Protein AF-A0A4Q5QJ41-F1 (afdb_monomer_lite)

pLDDT: mean 86.62, std 13.34, range [25.47, 97.69]

Sequence (327 aa):
MMTGESIVAPYPAQLLNWAGNRAGGVRRLFDDTSGRPGKAVFETNLLHRLEAWAGSIASGPGGVPRILLLVGGPGNGKTEAIESTVAWLDVSLGAGGKLASELKKSFFPPEGTAVPRLVRVDTSGLGPDARALGLSIVQDASAVVGAAGKQAAQLLLDELDAVQGAGPGEAYLCCVNRGVLDDALIEAIDTEREGARRLLEAVTRSVSLAPDAPSCWPLAGFADVAVWPMDAESLLLTPAAGGDEPARSLLRTALDDQLWPVPGSCLGGPSCPFCGSRERLAREREETSLLQILRWFEVASGKRWSFRDLFSLVSYLLAGHRVSPRA

Radius of gyration: 21.8 Å; chains: 1; bounding box: 59×55×66 Å

Secondary structure (DSSP, 8-state):
-------PPPTTGGGGGGSTTSGGGSPPTT-TTSS-TTSPPPP-HHHHHHHHHHHHHHH-SSS--SEEEEE--TTSSHHHHHHHHHHHHHHHTT-TTHHHHHHHHHHSPPTTPPPPSEEEEE-TTSSTT----EEEEES-TT--TT-TT--HHHHHHHHHHHHHHS-TTEEEEEEE-HHHHHHHHHHHHHTT-HHHHHHHHHHHHHTS--TTPPPBTTBTTBTTEEEEETTSS-TTS--TT-S--HHHHHHHHHH-GGGSPPTT-STTGGG-HHHHHHHHHTSHHHHHHHHHHHHHHHHHH-PPPPHHHHHHHHHHHHH----PPP-

Structure (mmCIF, N/CA/C/O backbone):
data_AF-A0A4Q5QJ41-F1
#
_entry.id   AF-A0A4Q5QJ41-F1
#
loop_
_atom_site.group_PDB
_atom_site.id
_atom_site.type_symbol
_atom_site.label_atom_id
_atom_site.label_alt_id
_atom_site.label_comp_id
_atom_site.label_asym_id
_atom_site.label_entity_id
_atom_site.label_seq_id
_atom_site.pdbx_PDB_ins_code
_atom_site.Cartn_x
_atom_site.Cartn_y
_atom_site.Cartn_z
_atom_site.occupancy
_atom_site.B_iso_or_equiv
_atom_site.auth_seq_id
_atom_site.auth_comp_id
_atom_site.auth_asym_id
_atom_site.auth_atom_id
_atom_site.pdbx_PDB_model_num
ATOM 1 N N . MET A 1 1 ? -3.177 36.716 -19.438 1.00 31.44 1 MET A N 1
ATOM 2 C CA . MET A 1 1 ? -3.647 35.356 -19.109 1.00 31.44 1 MET A CA 1
ATOM 3 C C . MET A 1 1 ? -3.171 34.424 -20.207 1.00 31.44 1 MET A C 1
ATOM 5 O O . MET A 1 1 ? -3.767 34.414 -21.272 1.00 31.44 1 MET A O 1
ATOM 9 N N . MET A 1 2 ? -2.057 33.726 -19.986 1.00 25.47 2 MET A N 1
ATOM 10 C CA . MET A 1 2 ? -1.707 32.547 -20.775 1.00 25.47 2 MET A CA 1
ATOM 11 C C . MET A 1 2 ? -1.972 31.348 -19.874 1.00 25.47 2 MET A C 1
ATOM 13 O O . MET A 1 2 ? -1.386 31.239 -18.799 1.00 25.47 2 MET A O 1
ATOM 17 N N . THR A 1 3 ? -2.913 30.508 -20.279 1.00 33.25 3 THR A N 1
ATOM 18 C CA . THR A 1 3 ? -3.112 29.169 -19.735 1.00 33.25 3 THR A CA 1
ATOM 19 C C . THR A 1 3 ? -1.850 28.370 -20.040 1.00 33.25 3 THR A C 1
ATOM 21 O O . THR A 1 3 ? -1.601 28.020 -21.190 1.00 33.25 3 THR A O 1
ATOM 24 N N . GLY A 1 4 ? -1.004 28.166 -19.031 1.00 30.81 4 GLY A N 1
ATOM 25 C CA . GLY A 1 4 ? 0.174 27.318 -19.154 1.00 30.81 4 GLY A CA 1
ATOM 26 C C . GLY A 1 4 ? -0.267 25.869 -19.296 1.00 30.81 4 GLY A C 1
ATOM 27 O O . GLY A 1 4 ? -0.513 25.202 -18.294 1.00 30.81 4 GLY A O 1
ATOM 28 N N . GLU A 1 5 ? -0.387 25.386 -20.530 1.00 32.56 5 GLU A N 1
ATOM 29 C CA . GLU A 1 5 ? -0.374 23.952 -20.794 1.00 32.56 5 GLU A CA 1
ATOM 30 C C . GLU A 1 5 ? 0.948 23.401 -20.252 1.00 32.56 5 GLU A C 1
ATOM 32 O O . GLU A 1 5 ? 2.035 23.756 -20.712 1.00 32.56 5 GLU A O 1
ATOM 37 N N . SER A 1 6 ? 0.861 22.567 -19.217 1.00 38.84 6 SER A N 1
ATOM 38 C CA . SER A 1 6 ? 1.990 21.771 -18.752 1.00 38.84 6 SER A CA 1
ATOM 39 C C . SER A 1 6 ? 2.415 20.860 -19.903 1.00 38.84 6 SER A C 1
ATOM 41 O O . SER A 1 6 ? 1.743 19.872 -20.198 1.00 38.84 6 SER A O 1
ATOM 43 N N . ILE A 1 7 ? 3.498 21.219 -20.597 1.00 46.66 7 ILE A N 1
ATOM 44 C CA . ILE A 1 7 ? 4.086 20.380 -21.642 1.00 46.66 7 ILE A CA 1
ATOM 45 C C . ILE A 1 7 ? 4.585 19.110 -20.954 1.00 46.66 7 ILE A C 1
ATOM 47 O O . ILE A 1 7 ? 5.623 19.106 -20.288 1.00 46.66 7 ILE A O 1
ATOM 51 N N . VAL A 1 8 ? 3.825 18.027 -21.094 1.00 64.44 8 VAL A N 1
ATOM 52 C CA . VAL A 1 8 ? 4.233 16.710 -20.614 1.00 64.44 8 VAL A CA 1
ATOM 53 C C . VAL A 1 8 ? 5.506 16.333 -21.369 1.00 64.44 8 VAL A C 1
ATOM 55 O O . VAL A 1 8 ? 5.519 16.296 -22.598 1.00 64.44 8 VAL A O 1
ATOM 58 N N . ALA A 1 9 ? 6.601 16.092 -20.643 1.00 73.38 9 ALA A N 1
ATOM 59 C CA . ALA A 1 9 ? 7.864 15.691 -21.259 1.00 73.38 9 ALA A CA 1
ATOM 60 C C . ALA A 1 9 ? 7.643 14.452 -22.152 1.00 73.38 9 ALA A C 1
ATOM 62 O O . ALA A 1 9 ? 6.835 13.607 -21.792 1.00 73.38 9 ALA A O 1
ATOM 63 N N . PRO A 1 10 ? 8.311 14.284 -23.300 1.00 82.69 10 PRO A N 1
ATOM 64 C CA . PRO A 1 10 ? 8.164 13.068 -24.105 1.00 82.69 10 PRO A CA 1
ATOM 65 C C . PRO A 1 10 ? 8.837 11.864 -23.425 1.00 82.69 10 PRO A C 1
ATOM 67 O O . PRO A 1 10 ? 9.733 12.030 -22.592 1.00 82.69 10 PRO A O 1
ATOM 70 N N . TYR A 1 11 ? 8.460 10.636 -23.784 1.00 83.75 11 TYR A N 1
ATOM 71 C CA . TYR A 1 11 ? 9.246 9.459 -23.399 1.00 83.75 11 TYR A CA 1
ATOM 72 C C . TYR A 1 11 ? 10.643 9.502 -24.042 1.00 83.75 11 TYR A C 1
ATOM 74 O O . TYR A 1 11 ? 10.795 9.997 -25.162 1.00 83.75 11 TYR A O 1
ATOM 82 N N . PRO A 1 12 ? 11.683 8.999 -23.352 1.00 86.81 12 PRO A N 1
ATOM 83 C CA . PRO A 1 12 ? 11.661 8.372 -22.024 1.00 86.81 12 PRO A CA 1
ATOM 84 C C . PRO A 1 12 ? 11.708 9.349 -20.841 1.00 86.81 12 PRO A C 1
ATOM 86 O O . PRO A 1 12 ? 11.730 8.911 -19.696 1.00 86.81 12 PRO A O 1
ATOM 89 N N . ALA A 1 13 ? 11.738 10.668 -21.057 1.00 86.12 13 ALA A N 1
ATOM 90 C CA . ALA A 1 13 ? 11.923 11.631 -19.968 1.00 86.12 13 ALA A CA 1
ATOM 91 C C . ALA A 1 13 ? 10.805 11.575 -18.909 1.00 86.12 13 ALA A C 1
ATOM 93 O O . ALA A 1 13 ? 11.074 11.859 -17.742 1.00 86.12 13 ALA A O 1
ATOM 94 N N . GLN A 1 14 ? 9.589 11.146 -19.275 1.00 84.12 14 GLN A N 1
ATOM 95 C CA . GLN A 1 14 ? 8.510 10.880 -18.310 1.00 84.12 14 GLN A CA 1
ATOM 96 C C . GLN A 1 14 ? 8.872 9.804 -17.283 1.00 84.12 14 GLN A C 1
ATOM 98 O O . GLN A 1 14 ? 8.489 9.929 -16.120 1.00 84.12 14 GLN A O 1
ATOM 103 N N . LEU A 1 15 ? 9.637 8.780 -17.678 1.00 85.50 15 LEU A N 1
ATOM 104 C CA . LEU A 1 15 ? 10.026 7.678 -16.794 1.00 85.50 15 LEU A CA 1
ATOM 105 C C . LEU A 1 15 ? 10.908 8.156 -15.640 1.00 85.50 15 LEU A C 1
ATOM 107 O O . LEU A 1 15 ? 10.883 7.549 -14.579 1.00 85.50 15 LEU A O 1
ATOM 111 N N . LEU A 1 16 ? 11.607 9.292 -15.777 1.00 84.88 16 LEU A N 1
ATOM 112 C CA . LEU A 1 16 ? 12.352 9.887 -14.662 1.00 84.88 16 LEU A CA 1
ATOM 113 C C . LEU A 1 16 ? 11.455 10.213 -13.466 1.00 84.88 16 LEU A C 1
ATOM 115 O O . LEU A 1 16 ? 11.935 10.230 -12.335 1.00 84.88 16 LEU A O 1
ATOM 119 N N . ASN A 1 17 ? 10.168 10.485 -13.696 1.00 79.06 17 ASN A N 1
ATOM 120 C CA . ASN A 1 17 ? 9.226 10.747 -12.613 1.00 79.06 17 ASN A CA 1
ATOM 121 C C . ASN A 1 17 ? 8.909 9.486 -11.804 1.00 79.06 17 ASN A C 1
ATOM 123 O O . ASN A 1 17 ? 8.453 9.623 -10.677 1.00 79.06 17 ASN A O 1
ATOM 127 N N . TRP A 1 18 ? 9.181 8.289 -12.330 1.00 82.38 18 TRP A N 1
ATOM 128 C CA . TRP A 1 18 ? 8.959 7.022 -11.631 1.00 82.38 18 TRP A CA 1
ATOM 129 C C . TRP A 1 18 ? 10.033 6.752 -10.570 1.00 82.38 18 TRP A C 1
ATOM 131 O O . TRP A 1 18 ? 9.826 5.937 -9.675 1.00 82.38 18 TRP A O 1
ATOM 141 N N . ALA A 1 19 ? 11.176 7.443 -10.639 1.00 81.31 19 ALA A N 1
ATOM 142 C CA . ALA A 1 19 ? 12.218 7.326 -9.631 1.00 81.31 19 ALA A CA 1
ATOM 143 C C . ALA A 1 19 ? 11.673 7.663 -8.233 1.00 81.31 19 ALA A C 1
ATOM 145 O O . ALA A 1 19 ? 10.983 8.663 -8.044 1.00 81.31 19 ALA A O 1
ATOM 146 N N . GLY A 1 20 ? 12.014 6.850 -7.231 1.00 69.31 20 GLY A N 1
ATOM 147 C CA . GLY A 1 20 ? 11.474 6.958 -5.872 1.00 69.31 20 GLY A CA 1
ATOM 148 C C . GLY A 1 20 ? 11.839 8.245 -5.124 1.00 69.31 20 GLY A C 1
ATOM 149 O O . GLY A 1 20 ? 11.254 8.525 -4.081 1.00 69.31 20 GLY A O 1
ATOM 150 N N . ASN A 1 21 ? 12.784 9.033 -5.646 1.00 67.50 21 ASN A N 1
ATOM 151 C CA . ASN A 1 21 ? 13.115 10.377 -5.167 1.00 67.50 21 ASN A CA 1
ATOM 152 C C . ASN A 1 21 ? 12.309 11.492 -5.864 1.00 67.50 21 ASN A C 1
ATOM 154 O O . ASN A 1 21 ? 12.548 12.669 -5.599 1.00 67.50 21 ASN A O 1
ATOM 158 N N . ARG A 1 22 ? 11.386 11.146 -6.769 1.00 62.97 22 ARG A N 1
ATOM 159 C CA . ARG A 1 22 ? 10.507 12.072 -7.490 1.00 62.97 22 ARG A CA 1
ATOM 160 C C . ARG A 1 22 ? 9.035 11.745 -7.248 1.00 62.97 22 ARG A C 1
ATOM 162 O O . ARG A 1 22 ? 8.673 10.653 -6.821 1.00 62.97 22 ARG A O 1
ATOM 169 N N . ALA A 1 23 ? 8.179 12.721 -7.548 1.00 56.66 23 ALA A N 1
ATOM 170 C CA . ALA A 1 23 ? 6.750 12.678 -7.243 1.00 56.66 23 ALA A CA 1
ATOM 171 C C . ALA A 1 23 ? 5.995 11.499 -7.889 1.00 56.66 23 ALA A C 1
ATOM 173 O O . ALA A 1 23 ? 5.035 11.012 -7.306 1.00 56.66 23 ALA A O 1
ATOM 174 N N . GLY A 1 24 ? 6.417 10.997 -9.054 1.00 54.41 24 GLY A N 1
ATOM 175 C CA . GLY A 1 24 ? 5.722 9.894 -9.732 1.00 54.41 24 GLY A CA 1
ATOM 176 C C . GLY A 1 24 ? 5.955 8.510 -9.108 1.00 54.41 24 GLY A C 1
ATOM 177 O O . GLY A 1 24 ? 5.185 7.601 -9.391 1.00 54.41 24 GLY A O 1
ATOM 178 N N . GLY A 1 25 ? 6.948 8.347 -8.224 1.00 52.72 25 GLY A N 1
ATOM 179 C CA . GLY A 1 25 ? 7.118 7.148 -7.389 1.00 52.72 25 GLY A CA 1
ATOM 180 C C . GLY A 1 25 ? 6.327 7.193 -6.071 1.00 52.72 25 GLY A C 1
ATOM 181 O O . GLY A 1 25 ? 6.421 6.269 -5.256 1.00 52.72 25 GLY A O 1
ATOM 182 N N . VAL A 1 26 ? 5.580 8.278 -5.826 1.00 57.56 26 VAL A N 1
ATOM 183 C CA . VAL A 1 26 ? 4.822 8.521 -4.593 1.00 57.56 26 VAL A CA 1
ATOM 184 C C . VAL A 1 26 ? 3.365 8.833 -4.941 1.00 57.56 26 VAL A C 1
ATOM 186 O O . VAL A 1 26 ? 3.035 9.901 -5.452 1.00 57.56 26 VAL A O 1
ATOM 189 N N . ARG A 1 27 ? 2.470 7.887 -4.649 1.00 66.25 27 ARG A N 1
ATOM 190 C CA . ARG A 1 27 ? 1.026 8.046 -4.856 1.00 66.25 27 ARG A CA 1
ATOM 191 C C . ARG A 1 27 ? 0.393 8.844 -3.715 1.00 66.25 27 ARG A C 1
ATOM 193 O O . ARG A 1 27 ? 0.622 8.527 -2.544 1.00 66.25 27 ARG A O 1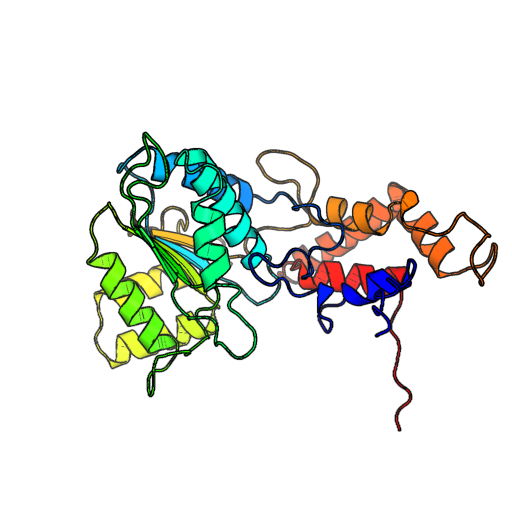
ATOM 200 N N . ARG A 1 28 ? -0.455 9.813 -4.061 1.00 60.41 28 ARG A N 1
ATOM 201 C CA . ARG A 1 28 ? -1.385 10.500 -3.154 1.00 60.41 28 ARG A CA 1
ATOM 202 C C . ARG A 1 28 ? -2.792 9.935 -3.369 1.00 60.41 28 ARG A C 1
ATOM 204 O O . ARG A 1 28 ? -3.152 9.579 -4.485 1.00 60.41 28 ARG A O 1
ATOM 211 N N . LEU A 1 29 ? -3.557 9.790 -2.291 1.00 66.62 29 LEU A N 1
ATOM 212 C CA . LEU A 1 29 ? -4.880 9.164 -2.341 1.00 66.62 29 LEU A CA 1
ATOM 213 C C . LEU A 1 29 ? -5.852 10.048 -3.139 1.00 66.62 29 LEU A C 1
ATOM 215 O O . LEU A 1 29 ? -5.916 11.249 -2.883 1.00 66.62 29 LEU A O 1
ATOM 219 N N . PHE A 1 30 ? -6.597 9.459 -4.081 1.00 64.19 30 PHE A N 1
ATOM 220 C CA . PHE A 1 30 ? -7.591 10.150 -4.926 1.00 64.19 30 PHE A CA 1
ATOM 221 C C . PHE A 1 30 ? -7.051 11.305 -5.791 1.00 64.19 30 PHE A C 1
ATOM 223 O O . PHE A 1 30 ? -7.822 12.150 -6.262 1.00 64.19 30 PHE A O 1
ATOM 230 N N . ASP A 1 31 ? -5.738 11.342 -6.011 1.00 64.06 31 ASP A N 1
ATOM 231 C CA . ASP A 1 31 ? -5.087 12.277 -6.919 1.00 64.06 31 ASP A CA 1
ATOM 232 C C . ASP A 1 31 ? -4.670 11.535 -8.192 1.00 64.06 31 ASP A C 1
ATOM 234 O O . ASP A 1 31 ? -3.611 10.900 -8.240 1.00 64.06 31 ASP A O 1
ATOM 238 N N . ASP A 1 32 ? -5.497 11.669 -9.231 1.00 57.19 32 ASP A N 1
ATOM 239 C CA . ASP A 1 32 ? -5.312 11.062 -10.558 1.00 57.19 32 ASP A CA 1
ATOM 240 C C . ASP A 1 32 ? -4.025 11.527 -11.265 1.00 57.19 32 ASP A C 1
ATOM 242 O O . ASP A 1 32 ? -3.594 10.932 -12.256 1.00 57.19 32 ASP A O 1
ATOM 246 N N . THR A 1 33 ? -3.406 12.604 -10.768 1.00 56.78 33 THR A N 1
ATOM 247 C CA . THR A 1 33 ? -2.148 13.159 -11.280 1.00 56.78 33 THR A CA 1
ATOM 248 C C . THR A 1 33 ? -0.921 12.689 -10.490 1.00 56.78 33 THR A C 1
ATOM 250 O O . THR A 1 33 ? 0.212 12.939 -10.909 1.00 56.78 33 THR A O 1
ATOM 253 N N . SER A 1 34 ? -1.121 11.988 -9.367 1.00 56.28 34 SER A N 1
ATOM 254 C CA . SER A 1 34 ? -0.046 11.451 -8.523 1.00 56.28 34 SER A CA 1
ATOM 255 C C . SER A 1 34 ? 0.366 10.029 -8.913 1.00 56.28 34 SER A C 1
ATOM 257 O O . SER A 1 34 ? -0.297 9.376 -9.711 1.00 56.28 34 SER A O 1
ATOM 259 N N . GLY A 1 35 ? 1.493 9.555 -8.367 1.00 56.75 35 GLY A N 1
ATOM 260 C CA . GLY A 1 35 ? 2.238 8.371 -8.806 1.00 56.75 35 GLY A CA 1
ATOM 261 C C . GLY A 1 35 ? 1.454 7.078 -9.064 1.00 56.75 35 GLY A C 1
ATOM 262 O O . GLY A 1 35 ? 1.497 6.156 -8.251 1.00 56.75 35 GLY A O 1
ATOM 263 N N . ARG A 1 36 ? 0.858 6.970 -10.261 1.00 65.25 36 ARG A N 1
ATOM 264 C CA . ARG A 1 36 ? 0.465 5.723 -10.933 1.00 65.25 36 ARG A CA 1
ATOM 265 C C . ARG A 1 36 ? 1.159 5.633 -12.300 1.00 65.25 36 ARG A C 1
ATOM 267 O O . ARG A 1 36 ? 0.531 5.902 -13.327 1.00 65.25 36 ARG A O 1
ATOM 274 N N . PRO A 1 37 ? 2.466 5.320 -12.330 1.00 60.09 37 PRO A N 1
ATOM 275 C CA . PRO A 1 37 ? 3.179 4.893 -13.530 1.00 60.09 37 PRO A CA 1
ATOM 276 C C . PRO A 1 37 ? 2.321 4.057 -14.495 1.00 60.09 37 PRO A C 1
ATOM 278 O O . PRO A 1 37 ? 1.949 2.933 -14.183 1.00 60.09 37 PRO A O 1
ATOM 281 N N . GLY A 1 38 ? 1.953 4.640 -15.643 1.00 57.53 38 GLY A N 1
ATOM 282 C CA . GLY A 1 38 ? 1.143 3.984 -16.678 1.00 57.53 38 GLY A CA 1
ATOM 283 C C . GLY A 1 38 ? -0.351 3.797 -16.389 1.00 57.53 38 GLY A C 1
ATOM 284 O O . GLY A 1 38 ? -1.030 3.123 -17.153 1.00 57.53 38 GLY A O 1
ATOM 285 N N . LYS A 1 39 ? -0.886 4.422 -15.332 1.00 67.38 39 LYS A N 1
ATOM 286 C CA . LYS A 1 39 ? -2.323 4.514 -14.993 1.00 67.38 39 LYS A CA 1
ATOM 287 C C . LYS A 1 39 ? -3.062 3.191 -14.723 1.00 67.38 39 LYS A C 1
ATOM 289 O O . LYS A 1 39 ? -4.214 3.250 -14.290 1.00 67.38 39 LYS A O 1
ATOM 294 N N . ALA A 1 40 ? -2.411 2.041 -14.876 1.00 69.56 40 ALA A N 1
ATOM 295 C CA . ALA A 1 40 ? -2.944 0.727 -14.531 1.00 69.56 40 ALA A CA 1
ATOM 296 C C . ALA A 1 40 ? -2.747 0.396 -13.040 1.00 69.56 40 ALA A C 1
ATOM 298 O O . ALA A 1 40 ? -1.777 0.830 -12.415 1.00 69.56 40 ALA A O 1
ATOM 299 N N . VAL A 1 41 ? -3.680 -0.373 -12.476 1.00 82.00 41 VAL A N 1
ATOM 300 C CA . VAL A 1 41 ? -3.530 -0.999 -11.155 1.00 82.00 41 VAL A CA 1
ATOM 301 C C . VAL A 1 41 ? -2.832 -2.338 -11.363 1.00 82.00 41 VAL A C 1
ATOM 303 O O . VAL A 1 41 ? -3.270 -3.134 -12.188 1.00 82.00 41 VAL A O 1
ATOM 306 N N . PHE A 1 42 ? -1.737 -2.579 -10.644 1.00 85.69 42 PHE A N 1
ATOM 307 C CA . PHE A 1 42 ? -1.041 -3.864 -10.694 1.00 85.69 42 PHE A CA 1
ATOM 308 C C . PHE A 1 42 ? -1.697 -4.833 -9.714 1.00 85.69 42 PHE A C 1
ATOM 310 O O . PHE A 1 42 ? -1.737 -4.553 -8.517 1.00 85.69 42 PHE A O 1
ATOM 317 N N . GLU A 1 43 ? -2.208 -5.953 -10.219 1.00 88.81 43 GLU A N 1
ATOM 318 C CA . GLU A 1 43 ? -2.883 -6.974 -9.413 1.00 88.81 43 GLU A CA 1
ATOM 319 C C . GLU A 1 43 ? -1.917 -7.634 -8.425 1.00 88.81 43 GLU A C 1
ATOM 321 O O . GLU A 1 43 ? -0.807 -8.007 -8.792 1.00 88.81 43 GLU A O 1
ATOM 326 N N . THR A 1 44 ? -2.325 -7.792 -7.163 1.00 92.62 44 THR A N 1
ATOM 327 C CA . THR A 1 44 ? -1.549 -8.511 -6.139 1.00 92.62 44 THR A CA 1
ATOM 328 C C . THR A 1 44 ? -2.468 -9.345 -5.247 1.00 92.62 44 THR A C 1
ATOM 330 O O . THR A 1 44 ? -3.686 -9.145 -5.241 1.00 92.62 44 THR A O 1
ATOM 333 N N . ASN A 1 45 ? -1.917 -10.263 -4.440 1.00 92.62 45 ASN A N 1
ATOM 334 C CA . ASN A 1 45 ? -2.754 -11.062 -3.536 1.00 92.62 45 ASN A CA 1
ATOM 335 C C . ASN A 1 45 ? -3.457 -10.190 -2.494 1.00 92.62 45 ASN A C 1
ATOM 337 O O . ASN A 1 45 ? -4.580 -10.503 -2.099 1.00 92.62 45 ASN A O 1
ATOM 341 N N . LEU A 1 46 ? -2.813 -9.102 -2.056 1.00 94.12 46 LEU A N 1
ATOM 342 C CA . LEU A 1 46 ? -3.438 -8.126 -1.170 1.00 94.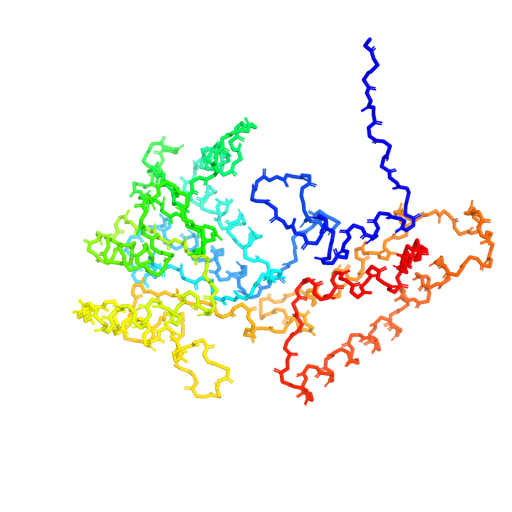12 46 LEU A CA 1
ATOM 343 C C . LEU A 1 46 ? -4.695 -7.525 -1.804 1.00 94.12 46 LEU A C 1
ATOM 345 O O . LEU A 1 46 ? -5.731 -7.472 -1.148 1.00 94.12 46 LEU A O 1
ATOM 349 N N . LEU A 1 47 ? -4.617 -7.099 -3.067 1.00 94.31 47 LEU A N 1
ATOM 350 C CA . LEU A 1 47 ? -5.752 -6.494 -3.762 1.00 94.31 47 LEU A CA 1
ATOM 351 C C . LEU A 1 47 ? -6.935 -7.462 -3.863 1.00 94.31 47 LEU A C 1
ATOM 353 O O . LEU A 1 47 ? -8.038 -7.098 -3.470 1.00 94.31 47 LEU A O 1
ATOM 357 N N . HIS A 1 48 ? -6.701 -8.719 -4.245 1.00 93.94 48 HIS A N 1
ATOM 358 C CA . HIS A 1 48 ? -7.769 -9.726 -4.274 1.00 93.94 48 HIS A CA 1
ATOM 359 C C . HIS A 1 48 ? -8.374 -9.999 -2.887 1.00 93.94 48 HIS A C 1
ATOM 361 O O . HIS A 1 48 ? -9.583 -10.185 -2.752 1.00 93.94 48 HIS A O 1
ATOM 367 N N . ARG A 1 49 ? -7.553 -10.004 -1.825 1.00 94.94 49 ARG A N 1
ATOM 368 C CA . ARG A 1 49 ? -8.049 -10.157 -0.446 1.00 94.94 49 ARG A CA 1
ATOM 369 C C . ARG A 1 49 ? -8.898 -8.972 -0.009 1.00 94.94 49 ARG A C 1
ATOM 371 O O . ARG A 1 49 ? -9.910 -9.178 0.654 1.00 94.94 49 ARG A O 1
ATOM 378 N N . LEU A 1 50 ? -8.489 -7.758 -0.363 1.00 96.56 50 LEU A N 1
ATOM 379 C CA . LEU A 1 50 ? -9.212 -6.531 -0.043 1.00 96.56 50 LEU A CA 1
ATOM 380 C C . LEU A 1 50 ? -10.525 -6.421 -0.819 1.00 96.56 50 LEU A C 1
ATOM 382 O O . LEU A 1 50 ? -11.522 -6.003 -0.242 1.00 96.56 50 LEU A O 1
ATOM 386 N N . GLU A 1 51 ? -10.554 -6.850 -2.079 1.00 96.06 51 GLU A N 1
ATOM 387 C CA . GLU A 1 51 ? -11.779 -6.935 -2.878 1.00 96.06 51 GLU A CA 1
ATOM 388 C C . GLU A 1 51 ? -12.778 -7.920 -2.256 1.00 96.06 51 GLU A C 1
ATOM 390 O O . GLU A 1 51 ? -13.923 -7.562 -1.971 1.00 96.06 51 GLU A O 1
ATOM 395 N N . ALA A 1 52 ? -12.327 -9.140 -1.939 1.00 94.88 52 ALA A N 1
ATOM 396 C CA . ALA A 1 52 ? -13.160 -10.137 -1.268 1.00 94.88 52 ALA A CA 1
ATOM 397 C C . ALA A 1 52 ? -13.640 -9.657 0.113 1.00 94.88 52 ALA A C 1
ATOM 399 O O . ALA A 1 52 ? -14.794 -9.874 0.499 1.00 94.88 52 ALA A O 1
ATOM 400 N N . TRP A 1 53 ? -12.764 -8.981 0.859 1.00 95.62 53 TRP A N 1
ATOM 401 C CA . TRP A 1 53 ? -13.100 -8.371 2.139 1.00 95.62 53 TRP A CA 1
ATOM 402 C C . TRP A 1 53 ? -14.157 -7.273 1.990 1.00 95.62 53 TRP A C 1
ATOM 404 O O . TRP A 1 53 ? -15.124 -7.282 2.748 1.00 95.62 53 TRP A O 1
ATOM 414 N N . ALA A 1 54 ? -14.026 -6.385 1.000 1.00 94.94 54 ALA A N 1
ATOM 415 C CA . ALA A 1 54 ? -14.973 -5.302 0.739 1.00 94.94 54 ALA A CA 1
ATOM 416 C C . ALA A 1 54 ? -16.381 -5.840 0.438 1.00 94.94 54 ALA A C 1
ATOM 418 O O . ALA A 1 54 ? -17.359 -5.358 1.011 1.00 94.94 54 ALA A O 1
ATOM 419 N N . GLY A 1 55 ? -16.482 -6.896 -0.376 1.00 93.12 55 GLY A N 1
ATOM 420 C CA . GLY A 1 55 ? -17.758 -7.575 -0.619 1.00 93.12 55 GLY A CA 1
ATOM 421 C C . GLY A 1 55 ? -18.334 -8.220 0.647 1.00 93.12 55 GLY A C 1
ATOM 422 O O . GLY A 1 55 ? -19.529 -8.104 0.936 1.00 93.12 55 GLY A O 1
ATOM 423 N N . SER A 1 56 ? -17.480 -8.858 1.451 1.00 92.56 56 SER A N 1
ATOM 424 C CA . SER A 1 56 ? -17.909 -9.573 2.659 1.00 92.56 56 SER A CA 1
ATOM 425 C C . SER A 1 56 ? -18.376 -8.625 3.770 1.00 92.56 56 SER A C 1
ATOM 427 O O . SER A 1 56 ? -19.423 -8.855 4.372 1.00 92.56 56 SER A O 1
ATOM 429 N N . ILE A 1 57 ? -17.648 -7.531 4.026 1.00 91.44 57 ILE A N 1
ATOM 430 C CA . ILE A 1 57 ? -17.997 -6.558 5.074 1.00 91.44 57 ILE A CA 1
ATOM 431 C C . ILE A 1 57 ? -19.261 -5.759 4.716 1.00 91.44 57 ILE A C 1
ATOM 433 O O . ILE A 1 57 ? -20.068 -5.447 5.600 1.00 91.44 57 ILE A O 1
ATOM 437 N N . ALA A 1 58 ? -19.475 -5.485 3.422 1.00 89.44 58 ALA A N 1
ATOM 438 C CA . ALA A 1 58 ? -20.684 -4.838 2.920 1.00 89.44 58 ALA A CA 1
ATOM 439 C C . ALA A 1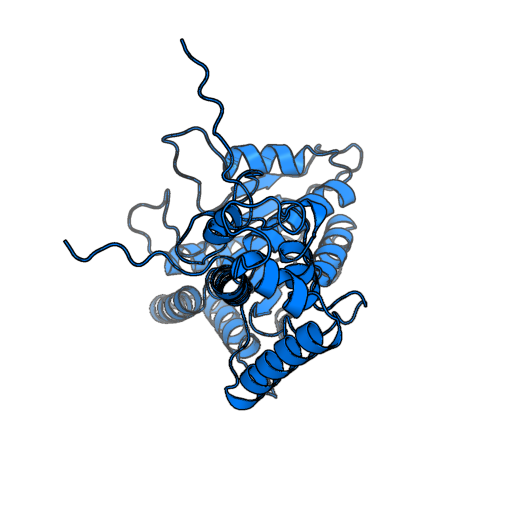 58 ? -21.929 -5.730 3.083 1.00 89.44 58 ALA A C 1
ATOM 441 O O . ALA A 1 58 ? -22.996 -5.230 3.438 1.00 89.44 58 ALA A O 1
ATOM 442 N N . SER A 1 59 ? -21.782 -7.050 2.912 1.00 84.56 59 SER A N 1
ATOM 443 C CA . SER A 1 59 ? -22.894 -8.015 2.942 1.00 84.56 59 SER A CA 1
ATOM 444 C C . SER A 1 59 ? -23.517 -8.239 4.330 1.00 84.56 59 SER A C 1
ATOM 446 O O . SER A 1 59 ? -24.641 -8.729 4.422 1.00 84.56 59 SER A O 1
ATOM 448 N N . GLY A 1 60 ? -22.832 -7.888 5.424 1.00 74.00 60 GLY A N 1
ATOM 449 C CA . GLY A 1 60 ? -23.390 -7.978 6.779 1.00 74.00 60 GLY A CA 1
ATOM 450 C C . GLY A 1 60 ? -22.380 -8.405 7.849 1.00 74.00 60 GLY A C 1
ATOM 451 O O . GLY A 1 60 ? -21.263 -8.810 7.534 1.00 74.00 60 GLY A O 1
ATOM 452 N N . PRO A 1 61 ? -22.731 -8.292 9.142 1.00 64.94 61 PRO A N 1
ATOM 453 C CA . PRO A 1 61 ? -21.845 -8.690 10.226 1.00 64.94 61 PRO A CA 1
ATOM 454 C C . PRO A 1 61 ? -21.828 -10.219 10.352 1.00 64.94 61 PRO A C 1
ATOM 456 O O . PRO A 1 61 ? -22.784 -10.819 10.838 1.00 64.94 61 PRO A O 1
ATOM 459 N N . GLY A 1 62 ? -20.737 -10.858 9.936 1.00 69.06 62 GLY A N 1
ATOM 460 C CA . GLY A 1 62 ? -20.535 -12.285 10.178 1.00 69.06 62 GLY A CA 1
ATOM 461 C C . GLY A 1 62 ? -19.122 -12.745 9.851 1.00 69.06 62 GLY A C 1
ATOM 462 O O . GLY A 1 62 ? -18.782 -12.869 8.686 1.00 69.06 62 GLY A O 1
ATOM 463 N N . GLY A 1 63 ? -18.302 -13.011 10.874 1.00 79.50 63 GLY A N 1
ATOM 464 C CA . GLY A 1 63 ? -17.005 -13.695 10.736 1.00 79.50 63 GLY A CA 1
ATOM 465 C C . GLY A 1 63 ? -15.931 -12.984 9.898 1.00 79.50 63 GLY A C 1
ATOM 466 O O . GLY A 1 63 ? -14.914 -13.601 9.590 1.00 79.50 63 GLY A O 1
ATOM 467 N N . VAL A 1 64 ? -16.143 -11.719 9.523 1.00 91.62 64 VAL A N 1
ATOM 468 C CA . VAL A 1 64 ? -15.207 -10.916 8.723 1.00 91.62 64 VAL A CA 1
ATOM 469 C C . VAL A 1 64 ? -14.447 -9.958 9.644 1.00 91.62 64 VAL A C 1
ATOM 471 O O . VAL A 1 64 ? -15.090 -9.241 10.415 1.00 91.62 64 VAL A O 1
ATOM 474 N N . PRO A 1 65 ? -13.108 -9.878 9.546 1.00 94.81 65 PRO A N 1
ATOM 475 C CA . PRO A 1 65 ? -12.331 -8.877 10.266 1.00 94.81 65 PRO A CA 1
ATOM 476 C C . PRO A 1 65 ? -12.806 -7.458 9.956 1.00 94.81 65 PRO A C 1
ATOM 478 O O . PRO A 1 65 ? -12.922 -7.082 8.793 1.00 94.81 65 PRO A O 1
ATOM 481 N N . ARG A 1 66 ? -13.050 -6.647 10.982 1.00 95.12 66 ARG A N 1
ATOM 482 C CA . ARG A 1 66 ? -13.477 -5.245 10.836 1.00 95.12 66 ARG A CA 1
ATOM 483 C C . ARG A 1 66 ? -12.325 -4.253 10.991 1.00 95.12 66 ARG A C 1
ATOM 485 O O . ARG A 1 66 ? -12.436 -3.114 10.552 1.00 95.12 66 ARG A O 1
ATOM 492 N N . ILE A 1 67 ? -11.222 -4.682 11.601 1.00 96.69 67 ILE A N 1
ATOM 493 C CA . ILE A 1 67 ? -10.007 -3.889 11.800 1.00 96.69 67 ILE A CA 1
ATOM 494 C C . ILE A 1 67 ? -8.947 -4.425 10.837 1.00 96.69 67 ILE A C 1
ATOM 496 O O . ILE A 1 67 ? -8.503 -5.561 10.983 1.00 96.69 67 ILE A O 1
ATOM 500 N N . LEU A 1 68 ? -8.538 -3.616 9.865 1.00 97.69 68 LEU A N 1
ATOM 501 C CA . LEU A 1 68 ? -7.502 -3.936 8.889 1.00 97.69 68 LEU A CA 1
ATOM 502 C C . LEU A 1 68 ? -6.257 -3.081 9.115 1.00 97.69 68 LEU A C 1
ATOM 504 O O . LEU A 1 68 ? -6.318 -1.853 9.046 1.00 97.69 68 LEU A O 1
ATOM 508 N N . LEU A 1 69 ? -5.111 -3.730 9.318 1.00 97.69 69 LEU A N 1
ATOM 509 C CA . LEU A 1 69 ? -3.811 -3.072 9.452 1.00 97.69 69 LEU A CA 1
ATOM 510 C C . LEU A 1 69 ? -2.895 -3.440 8.277 1.00 97.69 69 LEU A C 1
ATOM 512 O O . LEU A 1 69 ? -2.461 -4.582 8.146 1.00 97.69 69 LEU A O 1
ATOM 516 N N . LEU A 1 70 ? -2.559 -2.464 7.435 1.00 96.69 70 LEU A N 1
ATOM 517 C CA . LEU A 1 70 ? -1.586 -2.606 6.349 1.00 96.69 70 LEU A CA 1
ATOM 518 C C . LEU A 1 70 ? -0.206 -2.146 6.832 1.00 96.69 70 LEU A C 1
ATOM 520 O O . LEU A 1 70 ? 0.078 -0.946 6.944 1.00 96.69 70 LEU A O 1
ATOM 524 N N . VAL A 1 71 ? 0.664 -3.113 7.122 1.00 94.88 71 VAL A N 1
ATOM 525 C CA . VAL A 1 71 ? 1.943 -2.898 7.806 1.00 94.88 71 VAL A CA 1
ATOM 526 C C . VAL A 1 71 ? 3.094 -2.944 6.814 1.00 94.88 71 VAL A C 1
ATOM 528 O O . VAL A 1 71 ? 3.371 -3.974 6.217 1.00 94.88 71 VAL A O 1
ATOM 531 N N . GLY A 1 72 ? 3.821 -1.845 6.636 1.00 89.81 72 GLY A N 1
ATOM 532 C CA . GLY A 1 72 ? 4.976 -1.849 5.731 1.00 89.81 72 GLY A CA 1
ATOM 533 C C . GLY A 1 72 ? 5.665 -0.506 5.597 1.00 89.81 72 GLY A C 1
ATOM 534 O O . GLY A 1 72 ? 5.208 0.479 6.154 1.00 89.81 72 GLY A O 1
ATOM 535 N N . GLY A 1 73 ? 6.766 -0.449 4.853 1.00 83.81 73 GLY A N 1
ATOM 536 C CA . GLY A 1 73 ? 7.453 0.811 4.559 1.00 83.81 73 GLY A CA 1
ATOM 537 C C . GLY A 1 73 ? 6.743 1.662 3.493 1.00 83.81 73 GLY A C 1
ATOM 538 O O . GLY A 1 73 ? 5.786 1.202 2.852 1.00 83.81 73 GLY A O 1
ATOM 539 N N . PRO A 1 74 ? 7.223 2.892 3.255 1.00 80.38 74 PRO A N 1
ATOM 540 C CA . PRO A 1 74 ? 6.726 3.734 2.176 1.00 80.38 74 PRO A CA 1
ATOM 541 C C . PRO A 1 74 ? 7.049 3.117 0.805 1.00 80.38 74 PRO A C 1
ATOM 543 O O . PRO A 1 74 ? 8.133 2.578 0.598 1.00 80.38 74 PRO A O 1
ATOM 546 N N . GLY A 1 75 ? 6.122 3.224 -0.155 1.00 80.06 75 GLY A N 1
ATOM 547 C CA . GLY A 1 75 ? 6.330 2.720 -1.521 1.00 80.06 75 GLY A CA 1
ATOM 548 C C . GLY A 1 75 ? 5.939 1.258 -1.775 1.00 80.06 75 GLY A C 1
ATOM 549 O O . GLY A 1 75 ? 6.231 0.750 -2.851 1.00 80.06 75 GLY A O 1
ATOM 550 N N . ASN A 1 76 ? 5.253 0.599 -0.835 1.00 85.56 76 ASN A N 1
ATOM 551 C CA . ASN A 1 76 ? 4.744 -0.773 -1.002 1.00 85.56 76 ASN A CA 1
ATOM 552 C C . ASN A 1 76 ? 3.299 -0.851 -1.537 1.00 85.56 76 ASN A C 1
ATOM 554 O O . ASN A 1 76 ? 2.660 -1.884 -1.423 1.00 85.56 76 ASN A O 1
ATOM 558 N N . GLY A 1 77 ? 2.745 0.240 -2.076 1.00 86.75 77 GLY A N 1
ATOM 559 C CA . GLY A 1 77 ? 1.394 0.223 -2.659 1.00 86.75 77 GLY A CA 1
ATOM 560 C C . GLY A 1 77 ? 0.233 0.407 -1.670 1.00 86.75 77 GLY A C 1
ATOM 561 O O . GLY A 1 77 ? -0.912 0.219 -2.054 1.00 86.75 77 GLY A O 1
ATOM 562 N N . LYS A 1 78 ? 0.481 0.839 -0.423 1.00 89.56 78 LYS A N 1
ATOM 563 C CA . LYS A 1 78 ? -0.585 1.095 0.573 1.00 89.56 78 LYS A CA 1
ATOM 564 C C . LYS A 1 78 ? -1.678 2.047 0.073 1.00 89.56 78 LYS A C 1
ATOM 566 O O . LYS A 1 78 ? -2.857 1.761 0.218 1.00 89.56 78 LYS A O 1
ATOM 571 N N . THR A 1 79 ? -1.282 3.164 -0.541 1.00 87.69 79 THR A N 1
ATOM 572 C CA . THR A 1 79 ? -2.229 4.147 -1.088 1.00 87.69 79 THR A CA 1
ATOM 573 C C . THR A 1 79 ? -3.121 3.528 -2.169 1.00 87.69 79 THR A C 1
ATOM 575 O O . THR A 1 79 ? -4.320 3.765 -2.169 1.00 87.69 79 THR A O 1
ATOM 578 N N . GLU A 1 80 ? -2.551 2.701 -3.053 1.00 88.06 80 GLU A N 1
ATOM 579 C CA . GLU A 1 80 ? -3.298 1.982 -4.097 1.00 88.06 80 GLU A CA 1
ATOM 580 C C . GLU A 1 80 ? -4.278 0.971 -3.489 1.00 88.06 80 GLU A C 1
ATOM 582 O O . GLU A 1 80 ? -5.434 0.902 -3.899 1.00 88.06 80 GLU A O 1
ATOM 587 N N . ALA A 1 81 ? -3.831 0.239 -2.466 1.00 91.81 81 ALA A N 1
ATOM 588 C CA . ALA A 1 81 ? -4.653 -0.717 -1.741 1.00 91.81 81 ALA A CA 1
ATOM 589 C C . ALA A 1 81 ? -5.870 -0.043 -1.089 1.00 91.81 81 ALA A C 1
ATOM 591 O O . ALA A 1 81 ? -6.989 -0.517 -1.267 1.00 91.81 81 ALA A O 1
ATOM 592 N N . ILE A 1 82 ? -5.683 1.085 -0.394 1.00 92.81 82 ILE A N 1
ATOM 593 C CA . ILE A 1 82 ? -6.795 1.832 0.216 1.00 92.81 82 ILE A CA 1
ATOM 594 C C . ILE A 1 82 ? -7.750 2.370 -0.849 1.00 92.81 82 ILE A C 1
ATOM 596 O O . ILE A 1 82 ? -8.957 2.194 -0.723 1.00 92.81 82 ILE A O 1
ATOM 600 N N . GLU A 1 83 ? -7.233 2.998 -1.904 1.00 91.75 83 GLU A N 1
ATOM 601 C CA . GLU A 1 83 ? -8.067 3.599 -2.948 1.00 91.75 83 GLU A CA 1
ATOM 602 C C . GLU A 1 83 ? -8.903 2.552 -3.698 1.00 91.75 83 GLU A C 1
ATOM 604 O O . GLU A 1 83 ? -10.107 2.741 -3.879 1.00 91.75 83 GLU A O 1
ATOM 609 N N . SER A 1 84 ? -8.298 1.412 -4.047 1.00 93.06 84 SER A N 1
ATOM 610 C CA . SER A 1 84 ? -9.007 0.282 -4.661 1.00 93.06 84 SER A CA 1
ATOM 611 C C . SER A 1 84 ? -10.053 -0.305 -3.711 1.00 93.06 84 SER A C 1
ATOM 613 O O . SER A 1 84 ? -11.191 -0.536 -4.111 1.00 93.06 84 SER A O 1
ATOM 615 N N . THR A 1 85 ? -9.715 -0.449 -2.424 1.00 95.56 85 THR A N 1
ATOM 616 C CA . THR A 1 85 ? -10.659 -0.928 -1.400 1.00 95.56 85 THR A CA 1
ATOM 617 C C . THR A 1 85 ? -11.870 -0.019 -1.267 1.00 95.56 85 THR A C 1
ATOM 619 O O . THR A 1 85 ? -12.995 -0.502 -1.181 1.00 95.56 85 THR A O 1
ATOM 622 N N . VAL A 1 86 ? -11.663 1.298 -1.288 1.00 94.38 86 VAL A N 1
ATOM 623 C CA . VAL A 1 86 ? -12.758 2.272 -1.263 1.00 94.38 86 VAL A CA 1
ATOM 624 C C . VAL A 1 86 ? -13.642 2.132 -2.499 1.00 94.38 86 VAL A C 1
ATOM 626 O O . VAL A 1 86 ? -14.862 2.149 -2.360 1.00 94.38 86 VAL A O 1
ATOM 629 N N . ALA A 1 87 ? -13.057 1.960 -3.688 1.00 94.00 87 ALA A N 1
ATOM 630 C CA . ALA A 1 87 ? -13.827 1.751 -4.911 1.00 94.00 87 ALA A CA 1
ATOM 631 C C . ALA A 1 87 ? -14.676 0.467 -4.842 1.00 94.00 87 ALA A C 1
ATOM 633 O O . ALA A 1 87 ? -15.861 0.498 -5.173 1.00 94.00 87 ALA A O 1
ATOM 634 N N . TRP A 1 88 ? -14.117 -0.642 -4.348 1.00 95.62 88 TRP A N 1
ATOM 635 C CA . TRP A 1 88 ? -14.866 -1.891 -4.177 1.00 95.62 88 TRP A CA 1
ATOM 636 C C . TRP A 1 88 ? -15.942 -1.801 -3.098 1.00 95.62 88 TRP A C 1
ATOM 638 O O . TRP A 1 88 ? -17.023 -2.359 -3.280 1.00 95.62 88 TRP A O 1
ATOM 648 N N . LEU A 1 89 ? -15.687 -1.090 -1.997 1.00 93.81 89 LEU A N 1
ATOM 649 C CA . LEU A 1 89 ? -16.698 -0.821 -0.973 1.00 93.81 89 LEU A CA 1
ATOM 650 C C . LEU A 1 89 ? -17.839 0.026 -1.530 1.00 93.81 89 LEU A C 1
ATOM 652 O O . LEU A 1 89 ? -18.995 -0.284 -1.276 1.00 93.81 89 LEU A O 1
ATOM 656 N N . ASP A 1 90 ? -17.528 1.067 -2.301 1.00 93.38 90 ASP A N 1
ATOM 657 C CA . ASP A 1 90 ? -18.531 1.927 -2.925 1.00 93.38 90 ASP A CA 1
ATOM 658 C C . ASP A 1 90 ? -19.472 1.108 -3.826 1.00 93.38 90 ASP A C 1
ATOM 660 O O . ASP A 1 90 ? -20.695 1.183 -3.685 1.00 93.38 90 ASP A O 1
ATOM 664 N N . VAL A 1 91 ? -18.900 0.235 -4.664 1.00 93.69 91 VAL A N 1
ATOM 665 C CA . VAL A 1 91 ? -19.659 -0.703 -5.502 1.00 93.69 91 VAL A CA 1
ATOM 666 C C . VAL A 1 91 ? -20.468 -1.684 -4.650 1.00 93.69 91 VAL A C 1
ATOM 668 O O . VAL A 1 91 ? -21.669 -1.833 -4.869 1.00 93.69 91 VAL A O 1
ATOM 671 N N . SER A 1 92 ? -19.842 -2.324 -3.660 1.00 92.44 92 SER A N 1
ATOM 672 C CA . SER A 1 92 ? -20.474 -3.368 -2.837 1.00 92.44 92 SER A CA 1
ATOM 673 C C . SER A 1 92 ? -21.596 -2.830 -1.946 1.00 92.44 92 SER A C 1
ATOM 675 O O . SER A 1 92 ? -22.536 -3.554 -1.635 1.00 92.44 92 SER A O 1
ATOM 677 N N . LEU A 1 93 ? -21.521 -1.558 -1.550 1.00 90.75 93 LEU A N 1
ATOM 678 C CA . LEU A 1 93 ? -22.559 -0.860 -0.787 1.00 90.75 93 LEU A CA 1
ATOM 679 C C . LEU A 1 93 ? -23.62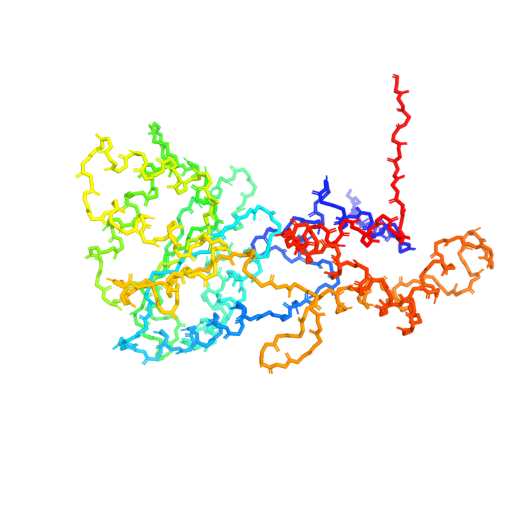5 -0.214 -1.688 1.00 90.75 93 LEU A C 1
ATOM 681 O O . LEU A 1 93 ? -24.563 0.396 -1.177 1.00 90.75 93 LEU A O 1
ATOM 685 N N . GLY A 1 94 ? -23.484 -0.291 -3.017 1.00 90.75 94 GLY A N 1
ATOM 686 C CA . GLY A 1 94 ? -24.390 0.373 -3.955 1.00 90.75 94 GLY A CA 1
ATOM 687 C C . GLY A 1 94 ? -24.376 1.902 -3.829 1.00 90.75 94 GLY A C 1
ATOM 688 O O . GLY A 1 94 ? -25.401 2.550 -4.044 1.00 90.75 94 GLY A O 1
ATOM 689 N N . ALA A 1 95 ? -23.236 2.490 -3.452 1.00 90.94 95 ALA A N 1
ATOM 690 C CA . ALA A 1 95 ? -23.101 3.920 -3.170 1.00 90.94 95 ALA A CA 1
ATOM 691 C C . ALA A 1 95 ? -22.965 4.792 -4.435 1.00 90.94 95 ALA A C 1
ATOM 693 O O . ALA A 1 95 ? -23.115 6.013 -4.353 1.00 90.94 95 ALA A O 1
ATOM 694 N N . GLY A 1 96 ? -22.718 4.200 -5.609 1.00 89.94 96 GLY A N 1
ATOM 695 C CA . GLY A 1 96 ? -22.753 4.898 -6.902 1.00 89.94 96 GLY A CA 1
ATOM 696 C C . GLY A 1 96 ? -21.727 6.031 -7.035 1.00 89.94 96 GLY A C 1
ATOM 697 O O . GLY A 1 96 ? -22.024 7.071 -7.619 1.00 89.94 96 GLY A O 1
ATOM 698 N N . GLY A 1 97 ? -20.544 5.860 -6.452 1.00 91.56 97 GLY A N 1
ATOM 699 C CA . GLY A 1 97 ? -19.432 6.808 -6.418 1.00 91.56 97 GLY A CA 1
ATOM 700 C C . GLY A 1 97 ? -19.471 7.799 -5.252 1.00 91.56 97 GLY A C 1
ATOM 701 O O . GLY A 1 97 ? -18.548 8.611 -5.110 1.00 91.56 97 GLY A O 1
ATOM 702 N N . LYS A 1 98 ? -20.521 7.790 -4.420 1.00 92.38 98 LYS A N 1
ATOM 703 C CA . LYS A 1 98 ? -20.668 8.761 -3.324 1.00 92.38 98 LYS A CA 1
ATOM 704 C C . LYS A 1 98 ? -19.668 8.534 -2.195 1.00 92.38 98 LYS A C 1
ATOM 706 O O . LYS A 1 98 ? -19.159 9.517 -1.666 1.00 92.38 98 LYS A O 1
ATOM 711 N N . LEU A 1 99 ? -19.347 7.285 -1.849 1.00 92.50 99 LEU A N 1
ATOM 712 C CA . LEU A 1 99 ? -18.366 6.993 -0.799 1.00 92.50 99 LEU A CA 1
ATOM 713 C C . LEU A 1 99 ? -16.982 7.495 -1.220 1.00 92.50 99 LEU A C 1
ATOM 715 O O . LEU A 1 99 ? -16.327 8.219 -0.468 1.00 92.50 99 LEU A O 1
ATOM 719 N N . ALA A 1 100 ? -16.567 7.171 -2.447 1.00 91.75 100 ALA A N 1
ATOM 720 C CA . ALA A 1 100 ? -15.305 7.659 -2.998 1.00 91.75 100 ALA A CA 1
ATOM 721 C C . ALA A 1 100 ? -15.269 9.197 -3.061 1.00 91.75 100 ALA A C 1
ATOM 723 O O . ALA A 1 100 ? -14.260 9.813 -2.717 1.00 91.75 100 ALA A O 1
ATOM 724 N N . SER A 1 101 ? -16.384 9.826 -3.445 1.00 91.00 101 SER A N 1
ATOM 725 C CA . SER A 1 101 ? -16.500 11.287 -3.517 1.00 91.00 101 SER A CA 1
ATOM 726 C C . SER A 1 101 ? -16.391 11.963 -2.149 1.00 91.00 101 SER A C 1
ATOM 728 O O . SER A 1 101 ? -15.712 12.984 -2.040 1.00 91.00 101 SER A O 1
ATOM 730 N N . GLU A 1 102 ? -17.021 11.417 -1.104 1.00 91.06 102 GLU A N 1
ATOM 731 C CA . GLU A 1 102 ? -16.904 11.957 0.258 1.00 91.06 102 GLU A CA 1
ATOM 732 C C . GLU A 1 102 ? -15.478 11.815 0.798 1.00 91.06 102 GLU A C 1
ATOM 734 O O . GLU A 1 102 ? -14.897 12.790 1.275 1.00 91.06 102 GLU A O 1
ATOM 739 N N . LEU A 1 103 ? -14.858 10.643 0.635 1.00 92.06 103 LEU A N 1
ATOM 740 C CA . LEU A 1 103 ? -13.479 10.424 1.076 1.00 92.06 103 LEU A CA 1
ATOM 741 C C . LEU A 1 103 ? -12.482 11.316 0.320 1.00 92.06 103 LEU A C 1
ATOM 743 O O . LEU A 1 103 ? -11.552 11.848 0.930 1.00 92.06 103 LEU A O 1
ATOM 747 N N . LYS A 1 104 ? -12.699 11.555 -0.980 1.00 90.31 104 LYS A N 1
ATOM 748 C CA . LYS A 1 104 ? -11.866 12.462 -1.784 1.00 90.31 104 LYS A CA 1
ATOM 749 C C . LYS A 1 104 ? -11.847 13.883 -1.219 1.00 90.31 104 LYS A C 1
ATOM 751 O O . LYS A 1 104 ? -10.781 14.489 -1.185 1.00 90.31 104 LYS A O 1
ATOM 756 N N . LYS A 1 105 ? -12.974 14.404 -0.717 1.00 89.12 105 LYS A N 1
ATOM 757 C CA . LYS A 1 105 ? -13.027 15.745 -0.096 1.00 89.12 105 LYS A CA 1
ATOM 758 C C . LYS A 1 105 ? -12.142 15.846 1.148 1.00 89.12 105 LYS A C 1
ATOM 760 O O . LYS A 1 105 ? -11.564 16.900 1.397 1.00 89.12 105 LYS A O 1
ATOM 765 N N . SER A 1 106 ? -12.044 14.769 1.927 1.00 88.50 106 SER A N 1
ATOM 766 C CA . SER A 1 106 ? -11.247 14.742 3.158 1.00 88.50 106 SER A CA 1
ATOM 767 C C . SER A 1 106 ? -9.760 14.509 2.898 1.00 88.50 106 SER A C 1
ATOM 769 O O . SER A 1 106 ? -8.927 15.157 3.524 1.00 88.50 106 SER A O 1
ATOM 771 N N . PHE A 1 107 ? -9.415 13.602 1.981 1.00 86.81 107 PHE A N 1
ATOM 772 C CA . PHE A 1 107 ? -8.021 13.243 1.690 1.00 86.81 107 PHE A CA 1
ATOM 773 C C . PHE A 1 107 ? -7.342 14.147 0.659 1.00 86.81 107 PHE A C 1
ATOM 775 O O . PHE A 1 107 ? -6.114 14.195 0.599 1.00 86.81 107 PHE A O 1
ATOM 782 N N . PHE A 1 108 ? -8.124 14.894 -0.118 1.00 84.69 108 PHE A N 1
ATOM 783 C CA . PHE A 1 108 ? -7.637 15.895 -1.059 1.00 84.69 108 PHE A CA 1
ATOM 784 C C . PHE A 1 108 ? -8.315 17.253 -0.799 1.00 84.69 108 PHE A C 1
ATOM 786 O O . PHE A 1 108 ? -9.091 17.737 -1.630 1.00 84.69 108 PHE A O 1
ATOM 793 N N . PRO A 1 109 ? -8.083 17.859 0.383 1.00 83.81 109 PRO A N 1
ATOM 794 C CA . PRO A 1 109 ? -8.710 19.120 0.740 1.00 83.81 109 PRO A CA 1
ATOM 795 C C . PRO A 1 109 ? -8.092 20.288 -0.056 1.00 83.81 109 PRO A C 1
ATOM 797 O O . PRO A 1 109 ? -7.013 20.145 -0.641 1.00 83.81 109 PRO A O 1
ATOM 800 N N . PRO A 1 110 ? -8.744 21.465 -0.075 1.00 83.50 110 PRO A N 1
ATOM 801 C CA . PRO A 1 110 ? -8.207 22.659 -0.723 1.00 83.50 110 PRO A CA 1
ATOM 802 C C . PRO A 1 110 ? -6.810 23.037 -0.215 1.00 83.50 110 PRO A C 1
ATOM 804 O O . PRO A 1 110 ? -6.467 22.800 0.947 1.00 83.50 110 PRO A O 1
ATOM 807 N N . GLU A 1 111 ? -6.024 23.680 -1.080 1.00 80.06 111 GLU A N 1
ATOM 808 C CA . GLU A 1 111 ? -4.658 24.109 -0.770 1.00 80.06 111 GLU A CA 1
ATOM 809 C C . GLU A 1 111 ? -4.598 24.943 0.524 1.00 80.06 111 GLU A C 1
ATOM 811 O O . GLU A 1 111 ? -5.454 25.788 0.785 1.00 80.06 111 GLU A O 1
ATOM 816 N N . GLY A 1 112 ? -3.597 24.669 1.364 1.00 80.44 112 GLY A N 1
ATOM 817 C CA . GLY A 1 112 ? -3.454 25.284 2.689 1.00 80.44 112 GLY A CA 1
ATOM 818 C C . GLY A 1 112 ? -4.224 24.580 3.813 1.00 80.44 112 GLY A C 1
ATOM 819 O O . GLY A 1 112 ? -4.006 24.900 4.981 1.00 80.44 112 GLY A O 1
ATOM 820 N N . THR A 1 113 ? -5.063 23.589 3.498 1.00 83.62 113 THR A N 1
ATOM 821 C CA . THR A 1 113 ? -5.731 22.751 4.504 1.00 83.62 113 THR A CA 1
ATOM 822 C C . THR A 1 113 ? -4.917 21.488 4.759 1.00 83.62 113 THR A C 1
ATOM 824 O O . THR A 1 113 ? -4.532 20.782 3.828 1.00 83.62 113 THR A O 1
ATOM 827 N N . ALA A 1 114 ? -4.650 21.182 6.028 1.00 84.56 114 ALA A N 1
ATOM 828 C CA . ALA A 1 114 ? -3.956 19.953 6.386 1.00 84.56 114 ALA A CA 1
ATOM 829 C C . ALA A 1 114 ? -4.881 18.738 6.210 1.00 84.56 114 ALA A C 1
ATOM 831 O O . ALA A 1 114 ? -6.039 18.769 6.629 1.00 84.56 114 ALA A O 1
ATOM 832 N N . VAL A 1 115 ? -4.358 17.662 5.620 1.00 85.94 115 VAL A N 1
ATOM 833 C CA . VAL A 1 115 ? -5.082 16.389 5.516 1.00 85.94 115 VAL A CA 1
ATOM 834 C C . VAL A 1 115 ? -5.251 15.809 6.926 1.00 85.94 115 VAL A C 1
ATOM 836 O O . VAL A 1 115 ? -4.249 15.663 7.635 1.00 85.94 115 VAL A O 1
ATOM 839 N N . PRO A 1 116 ? -6.481 15.495 7.367 1.00 89.50 116 PRO A N 1
ATOM 840 C CA . PRO A 1 116 ? -6.703 14.878 8.668 1.00 89.50 116 PRO A CA 1
ATOM 841 C C . PRO A 1 116 ? -6.045 13.495 8.728 1.00 89.50 116 PRO A C 1
ATOM 843 O O . PRO A 1 116 ? -6.041 12.749 7.750 1.00 89.50 116 PRO A O 1
ATOM 846 N N . ARG A 1 117 ? -5.515 13.132 9.901 1.00 91.38 117 ARG A N 1
ATOM 847 C CA . ARG A 1 117 ? -4.923 11.804 10.137 1.00 91.38 117 ARG A CA 1
ATOM 848 C C . ARG A 1 117 ? -5.954 10.682 9.965 1.00 91.38 117 ARG A C 1
ATOM 850 O O . ARG A 1 117 ? -5.671 9.680 9.313 1.00 91.38 117 ARG A O 1
ATOM 857 N N . LEU A 1 118 ? -7.122 10.863 10.581 1.00 93.88 118 LEU A N 1
ATOM 858 C CA . LEU A 1 118 ? -8.238 9.927 10.588 1.00 93.88 118 LEU A CA 1
ATOM 859 C C . LEU A 1 118 ? -9.419 10.557 9.852 1.00 93.88 118 LEU A C 1
ATOM 861 O O . LEU A 1 118 ? -9.889 11.631 10.230 1.00 93.88 118 LEU A O 1
ATOM 865 N N . VAL A 1 119 ? -9.920 9.866 8.834 1.00 94.31 119 VAL A N 1
ATOM 866 C CA . VAL A 1 119 ? -11.158 10.224 8.136 1.00 94.31 119 VAL A CA 1
ATOM 867 C C . VAL A 1 119 ? -12.223 9.205 8.497 1.00 94.31 119 VAL A C 1
ATOM 869 O O . VAL A 1 119 ? -11.988 8.004 8.379 1.00 94.31 119 VAL A O 1
ATOM 872 N N . ARG A 1 120 ? -13.396 9.680 8.922 1.00 94.25 120 ARG A N 1
ATOM 873 C CA . ARG A 1 120 ? -14.550 8.833 9.225 1.00 94.25 120 ARG A CA 1
ATOM 874 C C . ARG A 1 120 ? -15.723 9.202 8.330 1.00 94.25 120 ARG A C 1
ATOM 876 O O . ARG A 1 120 ? -16.063 10.377 8.227 1.00 94.25 120 ARG A O 1
ATOM 883 N N . VAL A 1 121 ? -16.348 8.197 7.731 1.00 93.75 121 VAL A N 1
ATOM 884 C CA . VAL A 1 121 ? -17.561 8.336 6.919 1.00 93.75 121 VAL A CA 1
ATOM 885 C C . VAL A 1 121 ? -18.601 7.349 7.428 1.00 93.75 121 VAL A C 1
ATOM 887 O O . VAL A 1 121 ? -18.287 6.184 7.654 1.00 93.75 121 VAL A O 1
ATOM 890 N N . ASP A 1 122 ? -19.832 7.814 7.613 1.00 91.44 122 ASP A N 1
ATOM 891 C CA . ASP A 1 122 ? -20.981 6.928 7.775 1.00 91.44 122 ASP A CA 1
ATOM 892 C C . ASP A 1 122 ? -21.552 6.623 6.389 1.00 91.44 122 ASP A C 1
ATOM 894 O O . ASP A 1 122 ? -21.810 7.526 5.593 1.00 91.44 122 ASP A O 1
ATOM 898 N N . THR A 1 123 ? -21.697 5.338 6.086 1.00 88.69 123 THR A N 1
ATOM 899 C CA . THR A 1 123 ? -22.226 4.870 4.801 1.00 88.69 123 THR A CA 1
ATOM 900 C C . THR A 1 123 ? -23.753 4.806 4.769 1.00 88.69 123 THR A C 1
ATOM 902 O O . THR A 1 123 ? -24.334 4.538 3.712 1.00 88.69 123 THR A O 1
ATOM 905 N N . SER A 1 124 ? -24.416 5.096 5.895 1.00 85.31 124 SER A N 1
ATOM 906 C CA . SER A 1 124 ? -25.870 5.171 5.973 1.00 85.31 124 SER A CA 1
ATOM 907 C C . SER A 1 124 ? -26.432 6.156 4.935 1.00 85.31 124 SER A C 1
ATOM 909 O O . SER A 1 124 ? -26.010 7.305 4.810 1.00 85.31 124 SER A O 1
ATOM 911 N N . GLY A 1 125 ? -27.369 5.680 4.112 1.00 78.56 125 GLY A N 1
ATOM 912 C CA . GLY A 1 125 ? -28.028 6.503 3.093 1.00 78.56 125 GLY A CA 1
ATOM 913 C C . GLY A 1 125 ? -27.188 6.847 1.853 1.00 78.56 125 GLY A C 1
ATOM 914 O O . GLY A 1 125 ? -27.661 7.606 1.002 1.00 78.56 125 GLY A O 1
ATOM 915 N N . LEU A 1 126 ? -25.979 6.291 1.686 1.00 83.19 126 LEU A N 1
ATOM 916 C CA . LEU A 1 126 ? -25.207 6.487 0.448 1.00 83.19 126 LEU A CA 1
ATOM 917 C C . LEU A 1 126 ? -25.839 5.758 -0.754 1.00 83.19 126 LEU A C 1
ATOM 919 O O . LEU A 1 126 ? -25.814 6.279 -1.873 1.00 83.19 126 LEU A O 1
ATOM 923 N N . GLY A 1 127 ? -26.486 4.619 -0.522 1.00 76.31 127 GLY A N 1
ATOM 924 C CA . GLY A 1 127 ? -27.215 3.832 -1.519 1.00 76.31 127 GLY A CA 1
ATOM 925 C C . GLY A 1 127 ? -28.614 3.431 -1.029 1.00 76.31 127 GLY A C 1
ATOM 926 O O . GLY A 1 127 ? -28.865 3.486 0.176 1.00 76.31 127 GLY A O 1
ATOM 927 N N . PRO A 1 128 ? -29.529 3.037 -1.937 1.00 69.44 128 PRO A N 1
ATOM 928 C CA . PRO A 1 128 ? -30.899 2.642 -1.587 1.00 69.44 128 PRO A CA 1
ATOM 929 C C . PRO A 1 128 ? -30.956 1.442 -0.626 1.00 69.44 128 PRO A C 1
ATOM 931 O O . PRO A 1 128 ? -31.841 1.404 0.221 1.00 69.44 128 PRO A O 1
ATOM 934 N N . ASP A 1 129 ? -29.964 0.547 -0.699 1.00 71.31 129 ASP A N 1
ATOM 935 C CA . ASP A 1 129 ? -29.809 -0.631 0.169 1.00 71.31 129 ASP A CA 1
ATOM 936 C C . ASP A 1 129 ? -28.488 -0.601 0.964 1.00 71.31 129 ASP A C 1
ATOM 938 O O . ASP A 1 129 ? -28.037 -1.621 1.490 1.00 71.31 129 ASP A O 1
ATOM 942 N N . ALA A 1 130 ? -27.830 0.564 1.040 1.00 70.81 130 ALA A N 1
ATOM 943 C CA . ALA A 1 130 ? -26.547 0.683 1.721 1.00 70.81 130 ALA A CA 1
ATOM 944 C C . ALA A 1 130 ? -26.727 0.434 3.221 1.00 70.81 130 ALA A C 1
ATOM 946 O O . ALA A 1 130 ? -27.402 1.187 3.931 1.00 70.81 130 ALA A O 1
ATOM 947 N N . ARG A 1 131 ? -26.087 -0.627 3.712 1.00 77.19 131 ARG A N 1
ATOM 948 C CA . ARG A 1 131 ? -25.993 -0.908 5.141 1.00 77.19 131 ARG A CA 1
ATOM 949 C C . ARG A 1 131 ? -25.325 0.269 5.855 1.00 77.19 131 ARG A C 1
ATOM 951 O O . ARG A 1 131 ? -24.331 0.800 5.375 1.00 77.19 131 ARG A O 1
ATOM 958 N N . ALA A 1 132 ? -25.811 0.600 7.052 1.00 84.12 132 ALA A N 1
ATOM 959 C CA . ALA A 1 132 ? -25.104 1.498 7.957 1.00 84.12 132 ALA A CA 1
ATOM 960 C C . ALA A 1 132 ? -23.800 0.839 8.446 1.00 84.12 132 ALA A C 1
ATOM 962 O O . ALA A 1 132 ? -23.817 -0.096 9.255 1.00 84.12 132 ALA A O 1
ATOM 963 N N . LEU A 1 133 ? -22.682 1.315 7.910 1.00 89.44 133 LEU A N 1
ATOM 964 C CA . LEU A 1 133 ? -21.322 0.971 8.304 1.00 89.44 133 LEU A CA 1
ATOM 965 C C . LEU A 1 133 ? -20.540 2.273 8.508 1.00 89.44 133 LEU A C 1
ATOM 967 O O . LEU A 1 133 ? -20.388 3.059 7.571 1.00 89.44 133 LEU A O 1
ATOM 971 N N . GLY A 1 134 ? -20.016 2.487 9.709 1.00 93.56 134 GLY A N 1
ATOM 972 C CA . GLY A 1 134 ? -19.011 3.514 9.940 1.00 93.56 134 GLY A CA 1
ATOM 973 C C . GLY A 1 134 ? -17.661 3.034 9.419 1.00 93.56 134 GLY A C 1
ATOM 974 O O . GLY A 1 134 ? -17.193 1.958 9.785 1.00 93.56 134 GLY A O 1
ATOM 975 N N . LEU A 1 135 ? -17.044 3.811 8.534 1.00 95.12 135 LEU A N 1
ATOM 976 C CA . LEU A 1 135 ? -15.741 3.522 7.948 1.00 95.12 135 LEU A CA 1
ATOM 977 C C . LEU A 1 135 ? -14.729 4.557 8.428 1.00 95.12 135 LEU A C 1
ATOM 979 O O . LEU A 1 135 ? -14.864 5.746 8.147 1.00 95.12 135 LEU A O 1
ATOM 983 N N . SER A 1 136 ? -13.707 4.089 9.131 1.00 96.75 136 SER A N 1
ATOM 984 C CA . SER A 1 136 ? -12.603 4.888 9.656 1.00 96.75 136 SER A CA 1
ATOM 985 C C . SER A 1 136 ? -11.314 4.543 8.906 1.00 96.75 136 SER A C 1
ATOM 987 O O . SER A 1 136 ? -10.925 3.380 8.862 1.00 96.75 136 SER A O 1
ATOM 989 N N . ILE A 1 137 ? -10.644 5.526 8.301 1.00 96.94 137 ILE A N 1
ATOM 990 C CA . ILE A 1 137 ? -9.436 5.312 7.490 1.00 96.94 137 ILE A CA 1
ATOM 991 C C . ILE A 1 137 ? -8.291 6.190 7.992 1.00 96.94 137 ILE A C 1
ATOM 993 O O . ILE A 1 137 ? -8.423 7.413 8.067 1.00 96.94 137 ILE A O 1
ATOM 997 N N . VAL A 1 138 ? -7.147 5.562 8.262 1.00 95.31 138 VAL A N 1
ATOM 998 C CA . VAL A 1 138 ? -5.862 6.210 8.552 1.00 95.31 138 VAL A CA 1
ATOM 999 C C . VAL A 1 138 ? -4.874 5.844 7.446 1.00 95.31 138 VAL A C 1
ATOM 1001 O O . VAL A 1 138 ? -4.427 4.701 7.347 1.00 95.31 138 VAL A O 1
ATOM 1004 N N . GLN A 1 139 ? -4.527 6.805 6.588 1.00 90.38 139 GLN A N 1
ATOM 1005 C CA . GLN A 1 139 ? -3.622 6.563 5.453 1.00 90.38 139 GLN A CA 1
ATOM 1006 C C . GLN A 1 139 ? -2.139 6.544 5.866 1.00 90.38 139 GLN A C 1
ATOM 1008 O O . GLN A 1 139 ? -1.319 5.868 5.243 1.00 90.38 139 GLN A O 1
ATOM 1013 N N . ASP A 1 140 ? -1.784 7.294 6.906 1.00 89.75 140 ASP A N 1
ATOM 1014 C CA . ASP A 1 140 ? -0.426 7.348 7.434 1.00 89.75 140 ASP A CA 1
ATOM 1015 C C . ASP A 1 140 ? -0.461 7.494 8.953 1.00 89.75 140 ASP A C 1
ATOM 1017 O O . ASP A 1 140 ? -0.652 8.582 9.499 1.00 89.75 140 ASP A O 1
ATOM 1021 N N . ALA A 1 141 ? -0.240 6.379 9.642 1.00 91.06 141 ALA A N 1
ATOM 1022 C CA . ALA A 1 141 ? -0.207 6.344 11.094 1.00 91.06 141 ALA A CA 1
ATOM 1023 C C . ALA A 1 141 ? 0.992 7.087 11.710 1.00 91.06 141 ALA A C 1
ATOM 1025 O O . ALA A 1 141 ? 1.071 7.153 12.932 1.00 91.06 141 ALA A O 1
ATOM 1026 N N . SER A 1 142 ? 1.912 7.662 10.927 1.00 90.06 142 SER A N 1
ATOM 1027 C CA . SER A 1 142 ? 2.941 8.571 11.452 1.00 90.06 142 SER A CA 1
ATOM 1028 C C . SER A 1 142 ? 2.485 10.035 11.536 1.00 90.06 142 SER A C 1
ATOM 1030 O O . SER A 1 142 ? 3.099 10.828 12.249 1.00 90.06 142 SER A O 1
ATOM 1032 N N . ALA A 1 143 ? 1.389 10.410 10.863 1.00 89.06 143 ALA A N 1
ATOM 1033 C CA . ALA A 1 143 ? 0.898 11.786 10.839 1.00 89.06 143 ALA A CA 1
ATOM 1034 C C . ALA A 1 143 ? 0.247 12.189 12.174 1.00 89.06 143 ALA A C 1
ATOM 1036 O O . ALA A 1 143 ? -0.582 11.460 12.700 1.00 89.06 143 ALA A O 1
ATOM 1037 N N . VAL A 1 144 ? 0.548 13.378 12.701 1.00 88.56 144 VAL A N 1
ATOM 1038 C CA . VAL A 1 144 ? -0.002 13.887 13.986 1.00 88.56 144 VAL A CA 1
ATOM 1039 C C . VAL A 1 144 ? -0.914 15.111 13.810 1.00 88.56 144 VAL A C 1
ATOM 1041 O O . VAL A 1 144 ? -1.156 15.883 14.738 1.00 88.56 144 VAL A O 1
ATOM 1044 N N . VAL A 1 145 ? -1.413 15.321 12.590 1.00 84.50 145 VAL A N 1
ATOM 1045 C CA . VAL A 1 145 ? -2.252 16.474 12.239 1.00 84.50 145 VAL A CA 1
ATOM 1046 C C . VAL A 1 145 ? -3.514 16.501 13.104 1.00 84.50 145 VAL A C 1
ATOM 1048 O O . VAL A 1 145 ? -4.238 15.512 13.186 1.00 84.50 145 VAL A O 1
ATOM 1051 N N . GLY A 1 146 ? -3.794 17.655 13.717 1.00 73.94 146 GLY A N 1
ATOM 1052 C CA . GLY A 1 146 ? -5.002 17.872 14.520 1.00 73.94 146 GLY A CA 1
ATOM 1053 C C . GLY A 1 146 ? -4.921 17.381 15.969 1.00 73.94 146 GLY A C 1
ATOM 1054 O O . GLY A 1 146 ? -5.900 17.520 16.694 1.00 73.94 146 GLY A O 1
ATOM 1055 N N . ALA A 1 147 ? -3.771 16.864 16.419 1.00 78.12 147 ALA A N 1
ATOM 1056 C CA . ALA A 1 147 ? -3.590 16.357 17.778 1.00 78.12 147 ALA A CA 1
ATOM 1057 C C . ALA A 1 147 ? -2.387 17.005 18.480 1.00 78.12 147 ALA A C 1
ATOM 1059 O O . ALA A 1 147 ? -1.295 16.442 18.558 1.00 78.12 147 ALA A O 1
ATOM 1060 N N . ALA A 1 148 ? -2.591 18.217 19.004 1.00 78.19 148 ALA A N 1
ATOM 1061 C CA . ALA A 1 148 ? -1.547 18.947 19.716 1.00 78.19 148 ALA A CA 1
ATOM 1062 C C . ALA A 1 148 ? -1.035 18.153 20.933 1.00 78.19 148 ALA A C 1
ATOM 1064 O O . ALA A 1 148 ? -1.812 17.754 21.797 1.00 78.19 148 ALA A O 1
ATOM 1065 N N . GLY A 1 149 ? 0.283 17.945 20.996 1.00 84.06 149 GLY A N 1
ATOM 1066 C CA . GLY A 1 149 ? 0.959 17.316 22.133 1.00 84.06 149 GLY A CA 1
ATOM 1067 C C . GLY A 1 149 ? 0.907 15.787 22.182 1.00 84.06 149 GLY A C 1
ATOM 1068 O O . GLY A 1 149 ? 1.507 15.220 23.089 1.00 84.06 149 GLY A O 1
ATOM 1069 N N . LYS A 1 150 ? 0.247 15.116 21.227 1.00 90.12 150 LYS A N 1
ATOM 1070 C CA . LYS A 1 150 ? 0.242 13.648 21.144 1.00 90.12 150 LYS A CA 1
ATOM 1071 C C . LYS A 1 150 ? 1.249 13.131 20.130 1.00 90.12 150 LYS A C 1
ATOM 1073 O O . LYS A 1 150 ? 1.439 13.713 19.062 1.00 90.12 150 LYS A O 1
ATOM 1078 N N . GLN A 1 151 ? 1.856 11.998 20.459 1.00 93.56 151 GLN A N 1
ATOM 1079 C CA . GLN A 1 151 ? 2.719 11.265 19.539 1.00 93.56 151 GLN A CA 1
ATOM 1080 C C . GLN A 1 151 ? 1.902 10.322 18.647 1.00 93.56 151 GLN A C 1
ATOM 1082 O O . GLN A 1 151 ? 0.794 9.912 18.993 1.00 93.56 151 GLN A O 1
ATOM 1087 N N . ALA A 1 152 ? 2.465 9.942 17.500 1.00 94.69 152 ALA A N 1
ATOM 1088 C CA . ALA A 1 152 ? 1.833 9.020 16.555 1.00 94.69 152 ALA A CA 1
ATOM 1089 C C . ALA A 1 152 ? 1.448 7.671 17.197 1.00 94.69 152 ALA A C 1
ATOM 1091 O O . ALA A 1 152 ? 0.367 7.149 16.924 1.00 94.69 152 ALA A O 1
ATOM 1092 N N . ALA A 1 153 ? 2.307 7.158 18.083 1.00 95.94 153 ALA A N 1
ATOM 1093 C CA . ALA A 1 153 ? 2.079 5.959 18.884 1.00 95.94 153 ALA A CA 1
ATOM 1094 C C . ALA A 1 153 ? 0.822 6.075 19.762 1.00 95.94 153 ALA A C 1
ATOM 1096 O O . ALA A 1 153 ? -0.068 5.233 19.689 1.00 95.94 153 ALA A O 1
ATOM 1097 N N . GLN A 1 154 ? 0.700 7.170 20.517 1.00 95.75 154 GLN A N 1
ATOM 1098 C CA . GLN A 1 154 ? -0.455 7.441 21.380 1.00 95.75 154 GLN A CA 1
ATOM 1099 C C . GLN A 1 154 ? -1.758 7.543 20.585 1.00 95.75 154 GLN A C 1
ATOM 1101 O O . GLN A 1 154 ? -2.779 7.001 20.999 1.00 95.75 154 GLN A O 1
ATOM 1106 N N . LEU A 1 155 ? -1.719 8.203 19.424 1.00 96.44 155 LEU A N 1
ATOM 1107 C CA . LEU A 1 155 ? -2.884 8.302 18.543 1.00 96.44 155 LEU A CA 1
ATOM 1108 C C . LEU A 1 155 ? -3.312 6.936 18.012 1.00 96.44 155 LEU A C 1
ATOM 1110 O O . LEU A 1 155 ? -4.502 6.643 18.003 1.00 96.44 155 LEU A O 1
ATOM 1114 N N . LEU A 1 156 ? -2.358 6.090 17.617 1.00 97.00 156 LEU A N 1
ATOM 1115 C CA . LEU A 1 156 ? -2.660 4.728 17.188 1.00 97.00 156 LEU A CA 1
ATOM 1116 C C . LEU A 1 156 ? -3.307 3.913 18.318 1.00 97.00 156 LEU A C 1
ATOM 1118 O O . LEU A 1 156 ? -4.276 3.205 18.067 1.00 97.00 156 LEU A O 1
ATOM 1122 N N . LEU A 1 157 ? -2.815 4.026 19.555 1.00 96.81 157 LEU A N 1
ATOM 1123 C CA . LEU A 1 157 ? -3.415 3.340 20.704 1.00 96.81 157 LEU A CA 1
ATOM 1124 C C . LEU A 1 157 ? -4.844 3.811 20.974 1.00 96.81 157 LEU A C 1
ATOM 1126 O O . LEU A 1 157 ? -5.737 2.982 21.118 1.00 96.81 157 LEU A O 1
ATOM 1130 N N . ASP A 1 158 ? -5.075 5.124 20.979 1.00 95.38 158 ASP A N 1
ATOM 1131 C CA . ASP A 1 158 ? -6.412 5.692 21.164 1.00 95.38 158 ASP A CA 1
ATOM 1132 C C . ASP A 1 158 ? -7.386 5.230 20.063 1.00 95.38 158 ASP A C 1
ATOM 1134 O O . ASP A 1 158 ? -8.543 4.919 20.343 1.00 95.38 158 ASP A O 1
ATOM 1138 N N . GLU A 1 159 ? -6.922 5.152 18.812 1.00 95.56 159 GLU A N 1
ATOM 1139 C CA . GLU A 1 159 ? -7.700 4.644 17.677 1.00 95.56 159 GLU A CA 1
ATOM 1140 C C . GLU A 1 159 ? -8.035 3.156 17.824 1.00 95.56 159 GLU A C 1
ATOM 1142 O O . GLU A 1 159 ? -9.180 2.765 17.588 1.00 95.56 159 GLU A O 1
ATOM 1147 N N . LEU A 1 160 ? -7.056 2.334 18.222 1.00 95.56 160 LEU A N 1
ATOM 1148 C CA . LEU A 1 160 ? -7.239 0.899 18.441 1.00 95.56 160 LEU A CA 1
ATOM 1149 C C . LEU A 1 160 ? -8.219 0.631 19.587 1.00 95.56 160 LEU A C 1
ATOM 1151 O O . LEU A 1 160 ? -9.149 -0.152 19.405 1.00 95.56 160 LEU A O 1
ATOM 1155 N N . ASP A 1 161 ? -8.073 1.325 20.716 1.00 94.50 161 ASP A N 1
ATOM 1156 C CA . ASP A 1 161 ? -8.994 1.214 21.849 1.00 94.50 161 ASP A CA 1
ATOM 1157 C C . ASP A 1 161 ? -10.419 1.625 21.436 1.00 94.50 161 ASP A C 1
ATOM 1159 O O . ASP A 1 161 ? -11.392 0.920 21.725 1.00 94.50 161 ASP A O 1
ATOM 1163 N N . ALA A 1 162 ? -10.550 2.732 20.694 1.00 94.19 162 ALA A N 1
ATOM 1164 C CA . ALA A 1 162 ? -11.838 3.224 20.217 1.00 94.19 162 ALA A CA 1
ATOM 1165 C C . ALA A 1 162 ? -12.523 2.239 19.261 1.00 94.19 162 ALA A C 1
ATOM 1167 O O . ALA A 1 162 ? -13.715 1.966 19.417 1.00 94.19 162 ALA A O 1
ATOM 1168 N N . VAL A 1 163 ? -11.800 1.677 18.283 1.00 93.44 163 VAL A N 1
ATOM 1169 C CA . VAL A 1 163 ? -12.402 0.710 17.355 1.00 93.44 163 VAL A CA 1
ATOM 1170 C C . VAL A 1 163 ? -12.663 -0.635 18.029 1.00 93.44 163 VAL A C 1
ATOM 1172 O O . VAL A 1 163 ? -13.696 -1.242 17.758 1.00 93.44 163 VAL A O 1
ATOM 1175 N N . GLN A 1 164 ? -11.813 -1.103 18.946 1.00 91.25 164 GLN A N 1
ATOM 1176 C CA . GLN A 1 164 ? -12.070 -2.339 19.692 1.00 91.25 164 GLN A CA 1
ATOM 1177 C C . GLN A 1 164 ? -13.324 -2.224 20.566 1.00 91.25 164 GLN A C 1
ATOM 1179 O O . GLN A 1 164 ? -14.116 -3.164 20.599 1.00 91.25 164 GLN A O 1
ATOM 1184 N N . GLY A 1 165 ? -13.538 -1.067 21.201 1.00 90.56 165 GLY A N 1
ATOM 1185 C CA . GLY A 1 165 ? -14.766 -0.759 21.939 1.00 90.56 165 GLY A CA 1
ATOM 1186 C C . GLY A 1 165 ? -15.985 -0.497 21.047 1.00 90.56 165 GLY A C 1
ATOM 1187 O O . GLY A 1 165 ? -17.121 -0.580 21.517 1.00 90.56 165 GLY A O 1
ATOM 1188 N N . ALA A 1 166 ? -15.776 -0.203 19.763 1.00 89.31 166 ALA A N 1
ATOM 1189 C CA . ALA A 1 166 ? -16.855 -0.033 18.805 1.00 89.31 166 ALA A CA 1
ATOM 1190 C C . ALA A 1 166 ? -17.486 -1.376 18.402 1.00 89.31 166 ALA A C 1
ATOM 1192 O O . ALA A 1 166 ? -16.823 -2.411 18.338 1.00 89.31 166 ALA A O 1
ATOM 1193 N N . GLY A 1 167 ? -18.787 -1.352 18.107 1.00 85.38 167 GLY A N 1
ATOM 1194 C CA . GLY A 1 167 ? -19.545 -2.537 17.709 1.00 85.38 167 GLY A CA 1
ATOM 1195 C C . GLY A 1 167 ? -19.274 -3.014 16.269 1.00 85.38 167 GLY A C 1
ATOM 1196 O O . GLY A 1 167 ? -18.520 -2.393 15.520 1.00 85.38 167 GLY A O 1
ATOM 1197 N N . PRO A 1 168 ? -19.962 -4.082 15.821 1.00 86.19 168 PRO A N 1
ATOM 1198 C CA . PRO A 1 168 ? -19.784 -4.695 14.493 1.00 86.19 168 PRO A CA 1
ATOM 1199 C C . PRO A 1 168 ? -20.271 -3.829 13.311 1.00 86.19 168 PRO A C 1
ATOM 1201 O O . PRO A 1 168 ? -20.245 -4.267 12.159 1.00 86.19 168 PRO A O 1
ATOM 1204 N N . GLY A 1 169 ? -20.772 -2.624 13.591 1.00 89.19 169 GLY A N 1
ATOM 1205 C CA . GLY A 1 169 ? -21.133 -1.611 12.599 1.00 89.19 169 GLY A CA 1
ATOM 1206 C C . GLY A 1 169 ? -19.990 -0.659 12.245 1.00 89.19 169 GLY A C 1
ATOM 1207 O O . GLY A 1 169 ? -20.224 0.278 11.495 1.00 89.19 169 GLY A O 1
ATOM 1208 N N . GLU A 1 170 ? -18.783 -0.872 12.773 1.00 92.88 170 GLU A N 1
ATOM 1209 C CA . GLU A 1 170 ? -17.622 -0.009 12.541 1.00 92.88 170 GLU A CA 1
ATOM 1210 C C . GLU A 1 170 ? -16.454 -0.804 11.952 1.00 92.88 170 GLU A C 1
ATOM 1212 O O . GLU A 1 170 ? -16.010 -1.799 12.534 1.00 92.88 170 GLU A O 1
ATOM 1217 N N . ALA A 1 171 ? -15.947 -0.331 10.814 1.00 95.06 171 ALA A N 1
ATOM 1218 C CA . ALA A 1 171 ? -14.751 -0.822 10.149 1.00 95.06 171 ALA A CA 1
ATOM 1219 C C . ALA A 1 171 ? -13.621 0.213 10.228 1.00 95.06 171 ALA A C 1
ATOM 1221 O O . ALA A 1 171 ? -13.843 1.421 10.121 1.00 95.06 171 ALA A O 1
ATOM 1222 N N . TYR A 1 172 ? -12.392 -0.271 10.381 1.00 97.06 172 TYR A N 1
ATOM 1223 C CA . TYR A 1 172 ? -11.189 0.547 10.480 1.00 97.06 172 TYR A CA 1
ATOM 1224 C C . TYR A 1 172 ? -10.110 0.020 9.544 1.00 97.06 172 TYR A C 1
ATOM 1226 O O . TYR A 1 172 ? -9.778 -1.161 9.592 1.00 97.06 172 TYR A O 1
ATOM 1234 N N . LEU A 1 173 ? -9.555 0.891 8.706 1.00 97.50 173 LEU A N 1
ATOM 1235 C CA . LEU A 1 173 ? -8.443 0.592 7.810 1.00 97.50 173 LEU A CA 1
ATOM 1236 C C . LEU A 1 173 ? -7.288 1.518 8.160 1.00 97.50 173 LEU A C 1
ATOM 1238 O O . LEU A 1 173 ? -7.412 2.736 8.054 1.00 97.50 173 LEU A O 1
ATOM 1242 N N . CYS A 1 174 ? -6.149 0.952 8.533 1.00 97.38 174 CYS A N 1
ATOM 1243 C CA . CYS A 1 174 ? -4.986 1.732 8.923 1.00 97.38 174 CYS A CA 1
ATOM 1244 C C . CYS A 1 174 ? -3.723 1.267 8.223 1.00 97.38 174 CYS A C 1
ATOM 1246 O O . CYS A 1 174 ? -3.356 0.095 8.229 1.00 97.38 174 CYS A O 1
ATOM 1248 N N . CYS A 1 175 ? -3.038 2.230 7.628 1.00 95.69 175 CYS A N 1
ATOM 1249 C CA . CYS A 1 175 ? -1.727 2.069 7.041 1.00 95.69 175 CYS A CA 1
ATOM 1250 C C . CYS A 1 175 ? -0.673 2.517 8.050 1.00 95.69 175 CYS A C 1
ATOM 1252 O O . CYS A 1 175 ? -0.530 3.702 8.349 1.00 95.69 175 CYS A O 1
ATOM 1254 N N . VAL A 1 176 ? 0.116 1.563 8.532 1.00 95.12 176 VAL A N 1
ATOM 1255 C CA . VAL A 1 176 ? 1.080 1.786 9.614 1.00 95.12 176 VAL A CA 1
ATOM 1256 C C . VAL A 1 176 ? 2.458 1.263 9.228 1.00 95.12 176 VAL A C 1
ATOM 1258 O O . VAL A 1 176 ? 2.597 0.300 8.470 1.00 95.12 176 VAL A O 1
ATOM 1261 N N . ASN A 1 177 ? 3.506 1.951 9.666 1.00 92.12 177 ASN A N 1
ATOM 1262 C CA . ASN A 1 177 ? 4.888 1.521 9.456 1.00 92.12 177 ASN A CA 1
ATOM 1263 C C . ASN A 1 177 ? 5.365 0.744 10.688 1.00 92.12 177 ASN A C 1
ATOM 1265 O O . ASN A 1 177 ? 4.918 1.038 11.793 1.00 92.12 177 ASN A O 1
ATOM 1269 N N . ARG A 1 178 ? 6.307 -0.194 10.510 1.00 90.81 178 ARG A N 1
ATOM 1270 C CA . ARG A 1 178 ? 6.837 -1.025 11.612 1.00 90.81 178 ARG A CA 1
ATOM 1271 C C . ARG A 1 178 ? 7.308 -0.180 12.811 1.00 90.81 178 ARG A C 1
ATOM 1273 O O . ARG A 1 178 ? 6.873 -0.446 13.915 1.00 90.81 178 ARG A O 1
ATOM 1280 N N . GLY A 1 179 ? 8.040 0.914 12.573 1.00 92.44 179 GLY A N 1
ATOM 1281 C CA . GLY A 1 179 ? 8.498 1.800 13.657 1.00 92.44 179 GLY A CA 1
ATOM 1282 C C . GLY A 1 179 ? 7.370 2.407 14.505 1.00 92.44 179 GLY A C 1
ATOM 1283 O O . GLY A 1 179 ? 7.480 2.433 15.718 1.00 92.44 179 GLY A O 1
ATOM 1284 N N . VAL A 1 180 ? 6.242 2.801 13.896 1.00 95.00 180 VAL A N 1
ATOM 1285 C CA . VAL A 1 180 ? 5.085 3.322 14.655 1.00 95.00 180 VAL A CA 1
ATOM 1286 C C . VAL A 1 180 ? 4.431 2.218 15.494 1.00 95.00 180 VAL A C 1
ATOM 1288 O O . VAL A 1 180 ? 3.938 2.500 16.580 1.00 95.00 180 VAL A O 1
ATOM 1291 N N . LEU A 1 181 ? 4.417 0.968 15.008 1.00 95.12 181 LEU A N 1
ATOM 1292 C CA . LEU A 1 181 ? 3.934 -0.176 15.794 1.00 95.12 181 LEU A CA 1
ATOM 1293 C C . LEU A 1 181 ? 4.847 -0.466 16.984 1.00 95.12 181 LEU A C 1
ATOM 1295 O O . LEU A 1 181 ? 4.338 -0.726 18.069 1.00 95.12 181 LEU A O 1
ATOM 1299 N N . ASP A 1 182 ? 6.164 -0.414 16.780 1.00 94.50 182 ASP A N 1
ATOM 1300 C CA . ASP A 1 182 ? 7.147 -0.640 17.840 1.00 94.50 182 ASP A CA 1
ATOM 1301 C C . ASP A 1 182 ? 7.024 0.443 18.925 1.00 94.50 182 ASP A C 1
ATOM 1303 O O . ASP A 1 182 ? 6.896 0.118 20.105 1.00 94.50 182 ASP A O 1
ATOM 1307 N N . ASP A 1 183 ? 6.940 1.716 18.525 1.00 96.50 183 ASP A N 1
ATOM 1308 C CA . ASP A 1 183 ? 6.725 2.841 19.443 1.00 96.50 183 ASP A CA 1
ATOM 1309 C C . ASP A 1 183 ? 5.379 2.722 20.182 1.00 96.50 183 ASP A C 1
ATOM 1311 O O . ASP A 1 183 ? 5.302 2.961 21.385 1.00 96.50 183 ASP A O 1
ATOM 1315 N N . ALA A 1 184 ? 4.308 2.313 19.489 1.00 97.31 184 ALA A N 1
ATOM 1316 C CA . ALA A 1 184 ? 3.000 2.087 20.107 1.00 97.31 184 ALA A CA 1
ATOM 1317 C C . ALA A 1 184 ? 3.008 0.910 21.087 1.00 97.31 184 ALA A C 1
ATOM 1319 O O . ALA A 1 184 ? 2.312 0.962 22.098 1.00 97.31 184 ALA A O 1
ATOM 1320 N N . LEU A 1 185 ? 3.786 -0.140 20.820 1.00 96.94 185 LEU A N 1
ATOM 1321 C CA . LEU A 1 185 ? 3.925 -1.265 21.739 1.00 96.94 185 LEU A CA 1
ATOM 1322 C C . LEU A 1 185 ? 4.657 -0.840 23.018 1.00 96.94 185 LEU A C 1
ATOM 1324 O O . LEU A 1 185 ? 4.218 -1.211 24.105 1.00 96.94 185 LEU A O 1
ATOM 1328 N N . ILE A 1 186 ? 5.720 -0.039 22.894 1.00 96.75 186 ILE A N 1
ATOM 1329 C CA . ILE A 1 186 ? 6.432 0.549 24.041 1.00 96.75 186 ILE A CA 1
ATOM 1330 C C . ILE A 1 186 ? 5.478 1.435 24.849 1.00 96.75 186 ILE A C 1
ATOM 1332 O O . ILE A 1 186 ? 5.305 1.214 26.044 1.00 96.75 186 ILE A O 1
ATOM 1336 N N . GLU A 1 187 ? 4.773 2.358 24.191 1.00 97.25 187 GLU A N 1
ATOM 1337 C CA . GLU A 1 187 ? 3.805 3.244 24.850 1.00 97.25 187 GLU A CA 1
ATOM 1338 C C . GLU A 1 187 ? 2.682 2.451 25.544 1.00 97.25 187 GLU A C 1
ATOM 1340 O O . GLU A 1 187 ? 2.261 2.803 26.645 1.00 97.25 187 GLU A O 1
ATOM 1345 N N . ALA A 1 188 ? 2.198 1.355 24.947 1.00 97.19 188 ALA A N 1
ATOM 1346 C CA . ALA A 1 188 ? 1.171 0.508 25.556 1.00 97.19 188 ALA A CA 1
ATOM 1347 C C . ALA A 1 188 ? 1.667 -0.212 26.818 1.00 97.19 188 ALA A C 1
ATOM 1349 O O . ALA A 1 188 ? 0.873 -0.453 27.727 1.00 97.19 188 ALA A O 1
ATOM 1350 N N . ILE A 1 189 ? 2.956 -0.560 26.872 1.00 96.00 189 ILE A N 1
ATOM 1351 C CA . ILE A 1 189 ? 3.599 -1.125 28.064 1.00 96.00 189 ILE A CA 1
ATOM 1352 C C . ILE A 1 189 ? 3.720 -0.045 29.140 1.00 96.00 189 ILE A C 1
ATOM 1354 O O . ILE A 1 189 ? 3.258 -0.259 30.259 1.00 96.00 189 ILE A O 1
ATOM 1358 N N . ASP A 1 190 ? 4.269 1.117 28.787 1.00 96.31 190 ASP A N 1
ATOM 1359 C CA . ASP A 1 190 ? 4.530 2.218 29.721 1.00 96.31 190 ASP A CA 1
ATOM 1360 C C . ASP A 1 190 ? 3.243 2.818 30.311 1.00 96.31 190 ASP A C 1
ATOM 1362 O O . ASP A 1 190 ? 3.242 3.322 31.434 1.00 96.31 190 ASP A O 1
ATOM 1366 N N . THR A 1 191 ? 2.133 2.743 29.571 1.00 95.00 191 THR A N 1
ATOM 1367 C CA . THR A 1 191 ? 0.812 3.242 29.993 1.00 95.00 191 THR A CA 1
ATOM 1368 C C . THR A 1 191 ? -0.158 2.144 30.442 1.00 95.00 191 THR A C 1
ATOM 1370 O O . THR A 1 191 ? -1.341 2.419 30.642 1.00 95.00 191 THR A O 1
ATOM 1373 N N . GLU A 1 192 ? 0.324 0.906 30.607 1.00 94.25 192 GLU A N 1
ATOM 1374 C CA . GLU A 1 192 ? -0.441 -0.252 31.100 1.00 94.25 192 GLU A CA 1
ATOM 1375 C C . GLU A 1 192 ? -1.733 -0.559 30.300 1.00 94.25 192 GLU A C 1
ATOM 1377 O O . GLU A 1 192 ? -2.726 -1.074 30.825 1.00 94.25 192 GLU A O 1
ATOM 1382 N N . ARG A 1 193 ? -1.736 -0.296 28.985 1.00 93.81 193 ARG A N 1
ATOM 1383 C CA . ARG A 1 193 ? -2.868 -0.585 28.083 1.00 93.81 193 ARG A CA 1
ATOM 1384 C C . ARG A 1 193 ? -2.868 -2.042 27.621 1.00 93.81 193 ARG A C 1
ATOM 1386 O O . ARG A 1 193 ? -2.585 -2.365 26.469 1.00 93.81 193 ARG A O 1
ATOM 1393 N N . GLU A 1 194 ? -3.238 -2.945 28.522 1.00 92.12 194 GLU A N 1
ATOM 1394 C CA . GLU A 1 194 ? -3.181 -4.407 28.335 1.00 92.12 194 GLU A CA 1
ATOM 1395 C C . GLU A 1 194 ? -3.944 -4.963 27.113 1.00 92.12 194 GLU A C 1
ATOM 1397 O O . GLU A 1 194 ? -3.567 -5.997 26.550 1.00 92.12 194 GLU A O 1
ATOM 1402 N N . GLY A 1 195 ? -5.040 -4.318 26.700 1.00 91.25 195 GLY A N 1
ATOM 1403 C CA . GLY A 1 195 ? -5.794 -4.699 25.498 1.00 91.25 195 GLY A CA 1
ATOM 1404 C C . GLY A 1 195 ? -5.004 -4.422 24.219 1.00 91.25 195 GLY A C 1
ATOM 1405 O O . GLY A 1 195 ? -4.721 -5.345 23.448 1.00 91.25 195 GLY A O 1
ATOM 1406 N N . ALA A 1 196 ? -4.590 -3.166 24.046 1.00 93.75 196 ALA A N 1
ATOM 1407 C CA . ALA A 1 196 ? -3.781 -2.725 22.919 1.00 93.75 196 ALA A CA 1
ATOM 1408 C C . ALA A 1 196 ? -2.410 -3.416 22.885 1.00 93.75 196 ALA A C 1
ATOM 1410 O O . ALA A 1 196 ? -1.987 -3.855 21.818 1.00 93.75 196 ALA A O 1
ATOM 1411 N N . ARG A 1 197 ? -1.755 -3.616 24.041 1.00 95.81 197 ARG A N 1
ATOM 1412 C CA . ARG A 1 197 ? -0.481 -4.351 24.138 1.00 95.81 197 ARG A CA 1
ATOM 1413 C C . ARG A 1 197 ? -0.593 -5.749 23.533 1.00 95.81 197 ARG A C 1
ATOM 1415 O O . ARG A 1 197 ? 0.163 -6.089 22.628 1.00 95.81 197 ARG A O 1
ATOM 1422 N N . ARG A 1 198 ? -1.566 -6.553 23.983 1.00 96.12 198 ARG A N 1
ATOM 1423 C CA . ARG A 1 198 ? -1.760 -7.929 23.483 1.00 96.12 198 ARG A CA 1
ATOM 1424 C C . ARG A 1 198 ? -2.050 -7.969 21.985 1.00 96.12 198 ARG A C 1
ATOM 1426 O O . ARG A 1 198 ? -1.574 -8.877 21.301 1.00 96.12 198 ARG A O 1
ATOM 1433 N N . LEU A 1 199 ? -2.821 -7.002 21.485 1.00 96.56 199 LEU A N 1
ATOM 1434 C CA . LEU A 1 199 ? -3.077 -6.865 20.056 1.00 96.56 199 LEU A CA 1
ATOM 1435 C C . LEU A 1 199 ? -1.783 -6.556 19.295 1.00 96.56 199 LEU A C 1
ATOM 1437 O O . LEU A 1 199 ? -1.444 -7.279 18.363 1.00 96.56 199 LEU A O 1
ATOM 1441 N N . LEU A 1 200 ? -1.044 -5.523 19.703 1.00 96.69 200 LEU A N 1
ATOM 1442 C CA . LEU A 1 200 ? 0.189 -5.098 19.039 1.00 96.69 200 LEU A CA 1
ATOM 1443 C C . LEU A 1 200 ? 1.261 -6.189 19.058 1.00 96.69 200 LEU A C 1
ATOM 1445 O O . LEU A 1 200 ? 1.892 -6.432 18.036 1.00 96.69 200 LEU A O 1
ATOM 1449 N N . GLU A 1 201 ? 1.411 -6.933 20.153 1.00 95.62 201 GLU A N 1
ATOM 1450 C CA . GLU A 1 201 ? 2.298 -8.097 20.191 1.00 95.62 201 GLU A CA 1
ATOM 1451 C C . GLU A 1 201 ? 1.907 -9.169 19.160 1.00 95.62 201 GLU A C 1
ATOM 1453 O O . GLU A 1 201 ? 2.771 -9.754 18.501 1.00 95.62 201 GLU A O 1
ATOM 1458 N N . ALA A 1 202 ? 0.608 -9.450 19.008 1.00 96.19 202 ALA A N 1
ATOM 1459 C CA . ALA A 1 202 ? 0.126 -10.401 18.011 1.00 96.19 202 ALA A CA 1
ATOM 1460 C C . ALA A 1 202 ? 0.365 -9.889 16.584 1.00 96.19 202 ALA A C 1
ATOM 1462 O O . ALA A 1 202 ? 0.843 -10.654 15.742 1.00 96.19 202 ALA A O 1
ATOM 1463 N N . VAL A 1 203 ? 0.116 -8.598 16.336 1.00 95.75 203 VAL A N 1
ATOM 1464 C CA . VAL A 1 203 ? 0.431 -7.921 15.071 1.00 95.75 203 VAL A CA 1
ATOM 1465 C C . VAL A 1 203 ? 1.918 -8.090 14.760 1.00 95.75 203 VAL A C 1
ATOM 1467 O O . VAL A 1 203 ? 2.241 -8.665 13.721 1.00 95.75 203 VAL A O 1
ATOM 1470 N N . THR A 1 204 ? 2.814 -7.696 15.670 1.00 93.19 204 THR A N 1
ATOM 1471 C CA . THR A 1 204 ? 4.275 -7.765 15.498 1.00 93.19 204 THR A CA 1
ATOM 1472 C C . THR A 1 204 ? 4.762 -9.184 15.211 1.00 93.19 204 THR A C 1
ATOM 1474 O O . THR A 1 204 ? 5.566 -9.381 14.298 1.00 93.19 204 THR A O 1
ATOM 1477 N N . ARG A 1 205 ? 4.230 -10.200 15.908 1.00 92.25 205 ARG A N 1
ATOM 1478 C CA . ARG A 1 205 ? 4.541 -11.610 15.611 1.00 92.25 205 ARG A CA 1
ATOM 1479 C C . ARG A 1 205 ? 4.076 -12.019 14.211 1.00 92.25 205 ARG A C 1
ATOM 1481 O O . ARG A 1 205 ? 4.836 -12.657 13.487 1.00 92.25 205 ARG A O 1
ATOM 1488 N N . SER A 1 206 ? 2.863 -11.636 13.814 1.00 92.75 206 SER A N 1
ATOM 1489 C CA . SER A 1 206 ? 2.276 -12.009 12.517 1.00 92.75 206 SER A CA 1
ATOM 1490 C C . SER A 1 206 ? 2.944 -11.337 11.310 1.00 92.75 206 SER A C 1
ATOM 1492 O O . SER A 1 206 ? 2.950 -11.902 10.222 1.00 92.75 206 SER A O 1
ATOM 1494 N N . VAL A 1 207 ? 3.535 -10.150 11.495 1.00 90.62 207 VAL A N 1
ATOM 1495 C CA . VAL A 1 207 ? 4.278 -9.429 10.441 1.00 90.62 207 VAL A CA 1
ATOM 1496 C C . VAL A 1 207 ? 5.773 -9.731 10.439 1.00 90.62 207 VAL A C 1
ATOM 1498 O O . VAL A 1 207 ? 6.540 -9.141 9.664 1.00 90.62 207 VAL A O 1
ATOM 1501 N N . SER A 1 208 ? 6.218 -10.632 11.312 1.00 82.81 208 SER A N 1
ATOM 1502 C CA . SER A 1 208 ? 7.564 -11.177 11.220 1.00 82.81 208 SER A CA 1
ATOM 1503 C C . SER A 1 208 ? 7.687 -12.004 9.935 1.00 82.81 208 SER A C 1
ATOM 1505 O O . SER A 1 208 ? 6.750 -12.675 9.516 1.00 82.81 208 SER A O 1
ATOM 1507 N N . LEU A 1 209 ? 8.852 -11.955 9.286 1.00 71.69 209 LEU A N 1
ATOM 1508 C CA . LEU A 1 209 ? 9.145 -12.785 8.108 1.00 71.69 209 LEU A CA 1
ATOM 1509 C C . LEU A 1 209 ? 9.595 -14.203 8.514 1.00 71.69 209 LEU A C 1
ATOM 1511 O O . LEU A 1 209 ? 10.308 -14.871 7.766 1.00 71.69 209 LEU A O 1
ATOM 1515 N N . ALA A 1 210 ? 9.235 -14.637 9.726 1.00 79.56 210 ALA A N 1
ATOM 1516 C CA . ALA A 1 210 ? 9.603 -15.938 10.252 1.00 79.56 210 ALA A CA 1
ATOM 1517 C C . ALA A 1 210 ? 8.761 -17.045 9.582 1.00 79.56 210 ALA A C 1
ATOM 1519 O O . ALA A 1 210 ? 7.579 -16.825 9.304 1.00 79.56 210 ALA A O 1
ATOM 1520 N N . PRO A 1 211 ? 9.327 -18.239 9.321 1.00 75.44 211 PRO A N 1
ATOM 1521 C CA . PRO A 1 211 ? 8.591 -19.344 8.697 1.00 75.44 211 PRO A CA 1
ATOM 1522 C C . PRO A 1 211 ? 7.359 -19.807 9.488 1.00 75.44 211 PRO A C 1
ATOM 1524 O O . PRO A 1 211 ? 6.432 -20.370 8.915 1.00 75.44 211 PRO A O 1
ATOM 1527 N N . ASP A 1 212 ? 7.369 -19.590 10.800 1.00 82.75 212 ASP A N 1
ATOM 1528 C CA . ASP A 1 212 ? 6.343 -19.962 11.769 1.00 82.75 212 ASP A CA 1
ATOM 1529 C C . ASP A 1 212 ? 5.473 -18.771 12.205 1.00 82.75 212 ASP A C 1
ATOM 1531 O O . ASP A 1 212 ? 4.775 -18.849 13.220 1.00 82.75 212 ASP A O 1
ATOM 1535 N N . ALA A 1 213 ? 5.492 -17.667 11.446 1.00 86.56 213 ALA A N 1
ATOM 1536 C CA . ALA A 1 213 ? 4.647 -16.516 11.727 1.00 86.56 213 ALA A CA 1
ATOM 1537 C C . ALA A 1 213 ? 3.161 -16.940 11.811 1.00 86.56 213 ALA A C 1
ATOM 1539 O O . ALA A 1 213 ? 2.662 -17.655 10.933 1.00 86.56 213 ALA A O 1
ATOM 1540 N N . PRO A 1 214 ? 2.431 -16.526 12.864 1.00 89.75 214 PRO A N 1
ATOM 1541 C CA . PRO A 1 214 ? 1.033 -16.898 13.041 1.00 89.75 214 PRO A CA 1
ATOM 1542 C C . PRO A 1 214 ? 0.144 -16.284 11.951 1.00 89.75 214 PRO A C 1
ATOM 1544 O O . PRO A 1 214 ? 0.510 -15.295 11.315 1.00 89.75 214 PRO A O 1
ATOM 1547 N N . SER A 1 215 ? -1.068 -16.832 11.783 1.00 90.81 215 SER A N 1
ATOM 1548 C CA . SER A 1 215 ? -2.065 -16.285 10.851 1.00 90.81 215 SER A CA 1
ATOM 1549 C C . SER A 1 215 ? -2.273 -14.788 11.079 1.00 90.81 215 SER A C 1
ATOM 1551 O O . SER A 1 215 ? -2.471 -14.351 12.215 1.00 90.81 215 SER A O 1
ATOM 1553 N N . CYS A 1 216 ? -2.255 -14.021 9.991 1.00 92.81 216 CYS A N 1
ATOM 1554 C CA . CYS A 1 216 ? -2.476 -12.579 9.977 1.00 92.81 216 CYS A CA 1
ATOM 1555 C C . CYS A 1 216 ? -3.839 -12.193 9.377 1.00 92.81 216 CYS A C 1
ATOM 1557 O O . CYS A 1 216 ? -4.275 -11.062 9.546 1.00 92.81 216 CYS A O 1
ATOM 1559 N N . TRP A 1 217 ? -4.554 -13.115 8.719 1.00 93.56 217 TRP A N 1
ATOM 1560 C CA . TRP A 1 217 ? -5.833 -12.829 8.058 1.00 93.56 217 TRP A CA 1
ATOM 1561 C C . TRP A 1 217 ? -6.823 -14.010 8.175 1.00 93.56 217 TRP A C 1
ATOM 1563 O O . TRP A 1 217 ? -6.887 -14.836 7.260 1.00 93.56 217 TRP A O 1
ATOM 1573 N N . PRO A 1 218 ? -7.604 -14.116 9.271 1.00 95.38 218 PRO A N 1
ATOM 1574 C CA . PRO A 1 218 ? -7.615 -13.235 10.444 1.00 95.38 218 PRO A CA 1
ATOM 1575 C C . PRO A 1 218 ? -6.374 -13.409 11.329 1.00 95.38 218 PRO A C 1
ATOM 1577 O O . PRO A 1 218 ? -5.683 -14.432 11.274 1.00 95.38 218 PRO A O 1
ATOM 1580 N N . LEU A 1 219 ? -6.103 -12.402 12.156 1.00 96.12 219 LEU A N 1
ATOM 1581 C CA . LEU A 1 219 ? -5.016 -12.406 13.124 1.00 96.12 219 LEU A CA 1
ATOM 1582 C C . LEU A 1 219 ? -5.272 -13.474 14.197 1.00 96.12 219 LEU A C 1
ATOM 1584 O O . LEU A 1 219 ? -6.344 -13.533 14.801 1.00 96.12 219 LEU A O 1
ATOM 1588 N N . ALA A 1 220 ? -4.281 -14.326 14.454 1.00 94.31 220 ALA A N 1
ATOM 1589 C CA . ALA A 1 220 ? -4.397 -15.387 15.449 1.00 94.31 220 ALA A CA 1
ATOM 1590 C C . ALA A 1 220 ? -4.743 -14.816 16.839 1.00 94.31 220 ALA A C 1
ATOM 1592 O O . ALA A 1 220 ? -4.025 -13.973 17.375 1.00 94.31 220 ALA A O 1
ATOM 1593 N N . GLY A 1 221 ? -5.851 -15.286 17.422 1.00 94.12 221 GLY A N 1
ATOM 1594 C CA . GLY A 1 221 ? -6.377 -14.792 18.702 1.00 94.12 221 GLY A CA 1
ATOM 1595 C C . GLY A 1 221 ? -7.259 -13.538 18.605 1.00 94.12 221 GLY A C 1
ATOM 1596 O O . GLY A 1 221 ? -7.834 -13.139 19.613 1.00 94.12 221 GLY A O 1
ATOM 1597 N N . PHE A 1 222 ? -7.415 -12.951 17.413 1.00 95.25 222 PHE A N 1
ATOM 1598 C CA . PHE A 1 222 ? -8.186 -11.731 17.167 1.00 95.25 222 PHE A CA 1
ATOM 1599 C C . PHE A 1 222 ? -8.997 -11.859 15.865 1.00 95.25 222 PHE A C 1
ATOM 1601 O O . PHE A 1 222 ? -8.617 -11.321 14.830 1.00 95.25 222 PHE A O 1
ATOM 1608 N N . ALA A 1 223 ? -10.133 -12.565 15.911 1.00 93.50 223 ALA A N 1
ATOM 1609 C CA . ALA A 1 223 ? -10.961 -12.839 14.725 1.00 93.50 223 ALA A CA 1
ATOM 1610 C C . ALA A 1 223 ? -11.476 -11.570 14.011 1.00 93.50 223 ALA A C 1
ATOM 1612 O O . ALA A 1 223 ? -11.648 -11.570 12.795 1.00 93.50 223 ALA A O 1
ATOM 1613 N N . ASP A 1 224 ? -11.666 -10.484 14.763 1.00 94.31 224 ASP A N 1
ATOM 1614 C CA . ASP A 1 224 ? -12.110 -9.183 14.253 1.00 94.31 224 ASP A CA 1
ATOM 1615 C C . ASP A 1 224 ? -10.985 -8.363 13.600 1.00 94.31 224 ASP A C 1
ATOM 1617 O O . ASP A 1 224 ? -11.248 -7.289 13.052 1.00 94.31 224 ASP A O 1
ATOM 1621 N N . VAL A 1 225 ? -9.738 -8.835 13.666 1.00 96.50 225 VAL A N 1
ATOM 1622 C CA . VAL A 1 225 ? -8.561 -8.125 13.165 1.00 96.50 225 VAL A CA 1
ATOM 1623 C C . VAL A 1 225 ? -7.927 -8.915 12.034 1.00 96.50 225 VAL A C 1
ATOM 1625 O O . VAL A 1 225 ? -7.742 -10.126 12.114 1.00 96.50 225 VAL A O 1
ATOM 1628 N N . ALA A 1 226 ? -7.543 -8.212 10.980 1.00 97.06 226 ALA A N 1
ATOM 1629 C CA . ALA A 1 226 ? -6.658 -8.721 9.958 1.00 97.06 226 ALA A CA 1
ATOM 1630 C C . ALA A 1 226 ? -5.505 -7.744 9.735 1.00 97.06 226 ALA A C 1
ATOM 1632 O O . ALA A 1 226 ? -5.628 -6.525 9.845 1.00 97.06 226 ALA A O 1
ATOM 1633 N N . VAL A 1 227 ? -4.349 -8.314 9.450 1.00 96.31 227 VAL A N 1
ATOM 1634 C CA . VAL A 1 227 ? -3.077 -7.632 9.305 1.00 96.31 227 VAL A CA 1
ATOM 1635 C C . VAL A 1 227 ? -2.456 -8.122 8.013 1.00 96.31 227 VAL A C 1
ATOM 1637 O O . VAL A 1 227 ? -2.456 -9.319 7.731 1.00 96.31 227 VAL A O 1
ATOM 1640 N N . TRP A 1 228 ? -1.898 -7.211 7.228 1.00 94.88 228 TRP A N 1
ATOM 1641 C CA . TRP A 1 228 ? -1.123 -7.579 6.057 1.00 94.88 228 TRP A CA 1
ATOM 1642 C C . TRP A 1 228 ? 0.285 -6.982 6.123 1.00 94.88 228 TRP A C 1
ATOM 1644 O O . TRP A 1 228 ? 0.425 -5.755 6.094 1.00 94.88 228 TRP A O 1
ATOM 1654 N N . PRO A 1 229 ? 1.334 -7.820 6.187 1.00 92.75 229 PRO A N 1
ATOM 1655 C CA . PRO A 1 229 ? 2.700 -7.379 5.963 1.00 92.75 229 PRO A CA 1
ATOM 1656 C C . PRO A 1 229 ? 2.873 -7.068 4.472 1.00 92.75 229 PRO A C 1
ATOM 1658 O O . PRO A 1 229 ? 2.826 -7.958 3.626 1.00 92.75 229 PRO A O 1
ATOM 1661 N N . MET A 1 230 ? 3.077 -5.799 4.129 1.00 89.75 230 MET A N 1
ATOM 1662 C CA . MET A 1 230 ? 3.210 -5.348 2.737 1.00 89.75 230 MET A CA 1
ATOM 1663 C C . MET A 1 230 ? 4.466 -5.902 2.040 1.00 89.75 230 MET A C 1
ATOM 1665 O O . MET A 1 230 ? 4.599 -5.771 0.830 1.00 89.75 230 MET A O 1
ATOM 1669 N N . ASP A 1 231 ? 5.389 -6.490 2.800 1.00 85.56 231 ASP A N 1
ATOM 1670 C CA . ASP A 1 231 ? 6.606 -7.169 2.354 1.00 85.56 231 ASP A CA 1
ATOM 1671 C C . ASP A 1 231 ? 6.501 -8.706 2.427 1.00 85.56 231 ASP A C 1
ATOM 1673 O O . ASP A 1 231 ? 7.510 -9.401 2.309 1.00 85.56 231 ASP A O 1
ATOM 1677 N N . ALA A 1 232 ? 5.300 -9.263 2.616 1.00 86.06 232 ALA A N 1
ATOM 1678 C CA . ALA A 1 232 ? 5.104 -10.713 2.642 1.00 86.06 232 ALA A CA 1
ATOM 1679 C C . ALA A 1 232 ? 5.142 -11.347 1.244 1.00 86.06 232 ALA A C 1
ATOM 1681 O O . ALA A 1 232 ? 5.689 -12.441 1.069 1.00 86.06 232 ALA A O 1
ATOM 1682 N N . GLU A 1 233 ? 4.567 -10.672 0.246 1.00 87.94 233 GLU A N 1
ATOM 1683 C CA . GLU A 1 233 ? 4.468 -11.186 -1.120 1.00 87.94 233 GLU A CA 1
ATOM 1684 C C . GLU A 1 233 ? 5.614 -10.716 -2.024 1.00 87.94 233 GLU A C 1
ATOM 1686 O O . GLU A 1 233 ? 6.223 -9.667 -1.820 1.00 87.94 233 GLU A O 1
ATOM 1691 N N . SER A 1 234 ? 5.923 -11.530 -3.036 1.00 92.69 234 SER A N 1
ATOM 1692 C CA . SER A 1 234 ? 6.872 -11.164 -4.086 1.00 92.69 234 SER A CA 1
ATOM 1693 C C . SER A 1 234 ? 6.130 -10.516 -5.244 1.00 92.69 234 SER A C 1
ATOM 1695 O O . SER A 1 234 ? 5.213 -11.122 -5.790 1.00 92.69 234 SER A O 1
ATOM 1697 N N . LEU A 1 235 ? 6.593 -9.350 -5.692 1.00 94.44 235 LEU A N 1
ATOM 1698 C CA . LEU A 1 235 ? 6.107 -8.719 -6.926 1.00 94.44 235 LEU A CA 1
ATOM 1699 C C . LEU A 1 235 ? 6.607 -9.425 -8.201 1.00 94.44 235 LEU A C 1
ATOM 1701 O O . LEU A 1 235 ? 6.233 -9.046 -9.305 1.00 94.44 235 LEU A O 1
ATOM 1705 N N . LEU A 1 236 ? 7.476 -10.429 -8.057 1.00 95.94 236 LEU A N 1
ATOM 1706 C CA . LEU A 1 236 ? 8.087 -11.200 -9.146 1.00 95.94 236 LEU A CA 1
ATOM 1707 C C . LEU A 1 236 ? 7.433 -12.575 -9.335 1.00 95.94 236 LEU A C 1
ATOM 1709 O O . LEU A 1 236 ? 7.972 -13.411 -10.055 1.00 95.94 236 LEU A O 1
ATOM 1713 N N . LEU A 1 237 ? 6.328 -12.841 -8.639 1.00 94.88 237 LEU A N 1
ATOM 1714 C CA . LEU A 1 237 ? 5.550 -14.067 -8.767 1.00 94.88 237 LEU A CA 1
ATOM 1715 C C . LEU A 1 237 ? 4.124 -13.722 -9.183 1.00 94.88 237 LEU A C 1
ATOM 1717 O O . LEU A 1 237 ? 3.596 -12.675 -8.808 1.00 94.88 237 LEU A O 1
ATOM 1721 N N . THR A 1 238 ? 3.502 -14.630 -9.925 1.00 93.81 238 THR A N 1
ATOM 1722 C CA . THR A 1 238 ? 2.087 -14.545 -10.279 1.00 93.81 238 THR A CA 1
ATOM 1723 C C . THR A 1 238 ? 1.232 -14.552 -9.008 1.00 93.81 238 THR A C 1
ATOM 1725 O O . THR A 1 238 ? 1.491 -15.374 -8.116 1.00 93.81 238 THR A O 1
ATOM 1728 N N . PRO A 1 239 ? 0.221 -13.672 -8.893 1.00 92.50 239 PRO A N 1
ATOM 1729 C CA . PRO A 1 239 ? -0.752 -13.750 -7.812 1.00 92.50 239 PRO A CA 1
ATOM 1730 C C . PRO A 1 239 ? -1.438 -15.123 -7.778 1.00 92.50 239 PRO A C 1
ATOM 1732 O O . PRO A 1 239 ? -1.634 -15.775 -8.800 1.00 92.50 239 PRO A O 1
ATOM 1735 N N . ALA A 1 240 ? -1.844 -15.578 -6.594 1.00 90.25 240 ALA A N 1
ATOM 1736 C CA . ALA A 1 240 ? -2.496 -16.874 -6.414 1.00 90.25 240 ALA A CA 1
ATOM 1737 C C . ALA A 1 240 ? -3.837 -16.976 -7.162 1.00 90.25 240 ALA A C 1
ATOM 1739 O O . ALA A 1 240 ? -4.253 -18.074 -7.522 1.00 90.25 240 ALA A O 1
ATOM 1740 N N . ALA A 1 241 ? -4.499 -15.839 -7.404 1.00 88.00 241 ALA A N 1
ATOM 1741 C CA . ALA A 1 241 ? -5.725 -15.755 -8.195 1.00 88.00 241 ALA A CA 1
ATOM 1742 C C . ALA A 1 241 ? -5.481 -15.820 -9.721 1.00 88.00 241 ALA A C 1
ATOM 1744 O O . ALA A 1 241 ? -6.443 -15.854 -10.484 1.00 88.00 241 ALA A O 1
ATOM 1745 N N . GLY A 1 242 ? -4.220 -15.879 -10.167 1.00 88.00 242 GLY A N 1
ATOM 1746 C CA . GLY A 1 242 ? -3.826 -15.790 -11.573 1.00 88.00 242 GLY A CA 1
ATOM 1747 C C . GLY A 1 242 ? -3.374 -14.381 -11.968 1.00 88.00 242 GLY A C 1
ATOM 1748 O O . GLY A 1 242 ? -3.203 -13.518 -11.112 1.00 88.00 242 GLY A O 1
ATOM 1749 N N . GLY A 1 243 ? -3.146 -14.173 -13.267 1.00 87.44 243 GLY A N 1
ATOM 1750 C CA . GLY A 1 243 ? -2.652 -12.908 -13.823 1.00 87.44 243 GLY A CA 1
ATOM 1751 C C . GLY A 1 243 ? -1.149 -12.901 -14.129 1.00 87.44 243 GLY A C 1
ATOM 1752 O O . GLY A 1 243 ? -0.458 -13.914 -14.004 1.00 87.44 243 GLY A O 1
ATOM 1753 N N . ASP A 1 244 ? -0.650 -11.745 -14.563 1.00 89.88 244 ASP A N 1
ATOM 1754 C CA . ASP A 1 244 ? 0.779 -11.509 -14.801 1.00 89.88 244 ASP A CA 1
ATOM 1755 C C . ASP A 1 244 ? 1.501 -11.178 -13.480 1.00 89.88 244 ASP A C 1
ATOM 1757 O O . ASP A 1 244 ? 0.900 -10.660 -12.536 1.00 89.88 244 ASP A O 1
ATOM 1761 N N . GLU A 1 245 ? 2.812 -11.431 -13.397 1.00 94.06 245 GLU A N 1
ATOM 1762 C CA . GLU A 1 245 ? 3.590 -10.973 -12.242 1.00 94.06 245 GLU A CA 1
ATOM 1763 C C . GLU A 1 245 ? 3.574 -9.428 -12.176 1.00 94.06 245 GLU A C 1
ATOM 1765 O O . GLU A 1 245 ? 3.839 -8.778 -13.195 1.00 94.06 245 GLU A O 1
ATOM 1770 N N . PRO A 1 246 ? 3.344 -8.795 -11.006 1.00 93.19 246 PRO A N 1
ATOM 1771 C CA . PRO A 1 246 ? 3.238 -7.334 -10.903 1.00 93.19 246 PRO A CA 1
ATOM 1772 C C . PRO A 1 246 ? 4.425 -6.583 -11.522 1.00 93.19 246 PRO A C 1
ATOM 1774 O O . PRO A 1 246 ? 4.257 -5.584 -12.224 1.00 93.19 246 PRO A O 1
ATOM 1777 N N . ALA A 1 247 ? 5.641 -7.084 -11.294 1.00 94.19 247 ALA A N 1
ATOM 1778 C CA . ALA A 1 247 ? 6.869 -6.535 -11.854 1.00 94.19 247 ALA A CA 1
ATOM 1779 C C . ALA A 1 247 ? 6.922 -6.641 -13.383 1.00 94.19 247 ALA A C 1
ATOM 1781 O O . ALA A 1 247 ? 7.457 -5.744 -14.038 1.00 94.19 247 ALA A O 1
ATOM 1782 N N . ARG A 1 248 ? 6.361 -7.712 -13.956 1.00 94.50 248 ARG A N 1
ATOM 1783 C CA . ARG A 1 248 ? 6.278 -7.899 -15.404 1.00 94.50 248 ARG A CA 1
ATOM 1784 C C . ARG A 1 248 ? 5.309 -6.900 -16.020 1.00 94.50 248 ARG A C 1
ATOM 1786 O O . ARG A 1 248 ? 5.685 -6.197 -16.955 1.00 94.50 248 ARG A O 1
ATOM 1793 N N . SER A 1 249 ? 4.108 -6.778 -15.461 1.00 92.38 249 SER A N 1
ATOM 1794 C CA . SER A 1 249 ? 3.102 -5.802 -15.900 1.00 92.38 249 SER A CA 1
ATOM 1795 C C . SER A 1 249 ? 3.640 -4.371 -15.847 1.00 92.38 249 SER A C 1
ATOM 1797 O O . SER A 1 249 ? 3.497 -3.606 -16.803 1.00 92.38 249 SER A O 1
ATOM 1799 N N . LEU A 1 250 ? 4.334 -4.018 -14.763 1.00 91.75 250 LEU A N 1
ATOM 1800 C CA . LEU A 1 250 ? 5.026 -2.737 -14.613 1.00 91.75 250 LEU A CA 1
ATOM 1801 C C . LEU A 1 250 ? 6.077 -2.526 -15.707 1.00 91.75 250 LEU A C 1
ATOM 1803 O O . LEU A 1 250 ? 6.118 -1.463 -16.328 1.00 91.75 250 LEU A O 1
ATOM 1807 N N . LEU A 1 251 ? 6.915 -3.531 -15.963 1.00 92.94 251 LEU A N 1
ATOM 1808 C CA . LEU A 1 251 ? 7.965 -3.448 -16.971 1.00 92.94 251 LEU A CA 1
ATOM 1809 C C . LEU A 1 251 ? 7.381 -3.270 -18.378 1.00 92.94 251 LEU A C 1
ATOM 1811 O O . LEU A 1 251 ? 7.791 -2.358 -19.093 1.00 92.94 251 LEU A O 1
ATOM 1815 N N . ARG A 1 252 ? 6.371 -4.065 -18.746 1.00 92.69 252 ARG A N 1
ATOM 1816 C CA . ARG A 1 252 ? 5.660 -3.954 -20.031 1.00 92.69 252 ARG A CA 1
ATOM 1817 C C . ARG A 1 252 ? 5.036 -2.578 -20.227 1.00 92.69 252 ARG A C 1
ATOM 1819 O O . ARG A 1 252 ? 5.157 -2.001 -21.301 1.00 92.69 252 ARG A O 1
ATOM 1826 N N . THR A 1 253 ? 4.474 -2.009 -19.166 1.00 90.94 253 THR A N 1
ATOM 1827 C CA . THR A 1 253 ? 3.906 -0.655 -19.184 1.00 90.94 253 THR A CA 1
ATOM 1828 C C . THR A 1 253 ? 4.959 0.410 -19.516 1.00 90.94 253 THR A C 1
ATOM 1830 O O . THR A 1 253 ? 4.686 1.357 -20.245 1.00 90.94 253 THR A O 1
ATOM 1833 N N . ALA A 1 254 ? 6.188 0.266 -19.012 1.00 90.94 254 ALA A N 1
ATOM 1834 C CA . ALA A 1 254 ? 7.280 1.195 -19.314 1.00 90.94 254 ALA A CA 1
ATOM 1835 C C . ALA A 1 254 ? 7.882 1.012 -20.721 1.00 90.94 254 ALA A C 1
ATOM 1837 O O . ALA A 1 254 ? 8.525 1.926 -21.250 1.00 90.94 254 ALA A O 1
ATOM 1838 N N . LEU A 1 255 ? 7.709 -0.176 -21.302 1.00 93.00 255 LEU A N 1
ATOM 1839 C CA . LEU A 1 255 ? 8.259 -0.580 -22.596 1.00 93.00 255 LEU A CA 1
ATOM 1840 C C . LEU A 1 255 ? 7.278 -0.419 -23.765 1.00 93.00 255 LEU A C 1
ATOM 1842 O O . LEU A 1 255 ? 7.708 -0.607 -24.908 1.00 93.00 255 LEU A O 1
ATOM 1846 N N . ASP A 1 256 ? 6.020 -0.067 -23.480 1.00 91.50 256 ASP A N 1
ATOM 1847 C CA . ASP A 1 256 ? 4.948 0.168 -24.452 1.00 91.50 256 ASP A CA 1
ATOM 1848 C C . ASP A 1 256 ? 5.436 1.070 -25.591 1.00 91.50 256 ASP A C 1
ATOM 1850 O O . ASP A 1 256 ? 5.765 2.239 -25.385 1.00 91.50 256 ASP A O 1
ATOM 1854 N N . ASP A 1 257 ? 5.523 0.516 -26.798 1.00 91.75 257 ASP A N 1
ATOM 1855 C CA . ASP A 1 257 ? 6.085 1.204 -27.954 1.00 91.75 257 ASP A CA 1
ATOM 1856 C C . ASP A 1 257 ? 5.249 2.409 -28.394 1.00 91.75 257 ASP A C 1
ATOM 1858 O O . ASP A 1 257 ? 5.813 3.350 -28.950 1.00 91.75 257 ASP A O 1
ATOM 1862 N N . GLN A 1 258 ? 3.954 2.437 -28.070 1.00 90.81 258 GLN A N 1
ATOM 1863 C CA . GLN A 1 258 ? 3.057 3.548 -28.388 1.00 90.81 258 GLN A CA 1
ATOM 1864 C C . GLN A 1 258 ? 3.397 4.819 -27.609 1.00 90.81 258 GLN A C 1
ATOM 1866 O O . GLN A 1 258 ? 3.098 5.928 -28.056 1.00 90.81 258 GLN A O 1
ATOM 1871 N N . LEU A 1 259 ? 4.029 4.674 -26.443 1.00 88.75 259 LEU A N 1
ATOM 1872 C CA . LEU A 1 259 ? 4.453 5.803 -25.621 1.00 88.75 259 LEU A CA 1
ATOM 1873 C C . LEU A 1 259 ? 5.790 6.384 -26.087 1.00 88.75 259 LEU A C 1
ATOM 1875 O O . LEU A 1 259 ? 6.095 7.537 -25.777 1.00 88.75 259 LEU A O 1
ATOM 1879 N N . TRP A 1 260 ? 6.590 5.605 -26.817 1.00 91.00 260 TRP A N 1
ATOM 1880 C CA . TRP A 1 260 ? 7.935 5.978 -27.242 1.00 91.00 260 TRP A CA 1
ATOM 1881 C C . TRP A 1 260 ? 7.944 6.617 -28.639 1.00 91.00 260 TRP A C 1
ATOM 1883 O O . TRP A 1 260 ? 7.060 6.371 -29.457 1.00 91.00 260 TRP A O 1
ATOM 1893 N N . PRO A 1 261 ? 8.961 7.442 -28.957 1.00 89.31 261 PRO A N 1
ATOM 1894 C CA . PRO A 1 261 ? 9.153 7.921 -30.319 1.00 89.31 261 PRO A CA 1
ATOM 1895 C C . PRO A 1 261 ? 9.304 6.758 -31.300 1.00 89.31 261 PRO A C 1
ATOM 1897 O O . PRO A 1 261 ? 9.909 5.734 -30.969 1.00 89.31 261 PRO A O 1
ATOM 1900 N N . VAL A 1 262 ? 8.834 6.966 -32.530 1.00 87.81 262 VAL A N 1
ATOM 1901 C CA . VAL A 1 262 ? 9.029 6.012 -33.626 1.00 87.81 262 VAL A CA 1
ATOM 1902 C C . VAL A 1 262 ? 10.523 5.662 -33.737 1.00 87.81 262 VAL A C 1
ATOM 1904 O O . VAL A 1 262 ? 11.375 6.557 -33.648 1.00 87.81 262 VAL A O 1
ATOM 1907 N N . PRO A 1 263 ? 10.886 4.379 -33.919 1.00 83.56 263 PRO A N 1
ATOM 1908 C CA . PRO A 1 263 ? 12.280 3.974 -34.037 1.00 83.56 263 PRO A CA 1
ATOM 1909 C C . PRO A 1 263 ? 13.049 4.818 -35.060 1.00 83.56 263 PRO A C 1
ATOM 1911 O O . PRO A 1 263 ? 12.635 4.979 -36.205 1.00 83.56 263 PRO A O 1
ATOM 1914 N N . GLY A 1 264 ? 14.171 5.391 -34.623 1.00 83.88 264 GLY A N 1
ATOM 1915 C CA . GLY A 1 264 ? 15.016 6.256 -35.448 1.00 83.88 264 GLY A CA 1
ATOM 1916 C C . GLY A 1 264 ? 14.542 7.707 -35.599 1.00 83.88 264 GLY A C 1
ATOM 1917 O O . GLY A 1 264 ? 15.306 8.512 -36.124 1.00 83.88 264 GLY A O 1
ATOM 1918 N N . SER A 1 265 ? 13.350 8.075 -35.114 1.00 88.38 265 SER A N 1
ATOM 1919 C CA . SER A 1 265 ? 12.814 9.442 -35.233 1.00 88.38 265 SER A CA 1
ATOM 1920 C C . SER A 1 265 ? 13.201 10.370 -34.077 1.00 88.38 265 SER A C 1
ATOM 1922 O O . SER A 1 265 ? 12.922 11.568 -34.125 1.00 88.38 265 SER A O 1
ATOM 1924 N N . CYS A 1 266 ? 13.791 9.839 -33.004 1.00 88.00 266 CYS A N 1
ATOM 1925 C CA . CYS A 1 266 ? 14.252 10.654 -31.883 1.00 88.00 266 CYS A CA 1
ATOM 1926 C C . CYS A 1 266 ? 15.569 11.378 -32.220 1.00 88.00 266 CYS A C 1
ATOM 1928 O O . CYS A 1 266 ? 16.266 11.021 -33.165 1.00 88.00 266 CYS A O 1
ATOM 1930 N N . LEU A 1 267 ? 15.958 12.366 -31.402 1.00 85.69 267 LEU A N 1
ATOM 1931 C CA . LEU A 1 267 ? 17.192 13.148 -31.602 1.00 85.69 267 LEU A CA 1
ATOM 1932 C C . LEU A 1 267 ? 18.471 12.294 -31.663 1.00 85.69 267 LEU A C 1
ATOM 1934 O O . LEU A 1 267 ? 19.449 12.700 -32.279 1.00 85.69 267 LEU A O 1
ATOM 1938 N N . GLY A 1 268 ? 18.472 11.119 -31.024 1.00 85.19 268 GLY A N 1
ATOM 1939 C CA . GLY A 1 268 ? 19.587 10.170 -31.079 1.00 85.19 268 GLY A CA 1
ATOM 1940 C C . GLY A 1 268 ? 19.621 9.309 -32.349 1.00 85.19 268 GLY A C 1
ATOM 1941 O O . GLY A 1 268 ? 20.533 8.497 -32.499 1.00 85.19 268 GLY A O 1
ATOM 1942 N N . GLY A 1 269 ? 18.633 9.448 -33.238 1.00 90.38 269 GLY A N 1
ATOM 1943 C CA . GLY A 1 269 ? 18.507 8.670 -34.466 1.00 90.38 269 GLY A CA 1
ATOM 1944 C C . GLY A 1 269 ? 18.453 7.152 -34.223 1.00 90.38 269 GLY A C 1
ATOM 1945 O O . GLY A 1 269 ? 18.075 6.699 -33.137 1.00 90.38 269 GLY A O 1
ATOM 1946 N N . PRO A 1 270 ? 18.859 6.338 -35.215 1.00 88.62 270 PRO A N 1
ATOM 1947 C CA . PRO A 1 270 ? 18.895 4.874 -35.107 1.00 88.62 270 PRO A CA 1
ATOM 1948 C C . PRO A 1 270 ? 19.835 4.334 -34.017 1.00 88.62 270 PRO A C 1
ATOM 1950 O O . PRO A 1 270 ? 19.680 3.200 -33.576 1.00 88.62 270 PRO A O 1
ATOM 1953 N N . SER A 1 271 ? 20.810 5.130 -33.571 1.00 89.44 271 SER A N 1
ATOM 1954 C CA . SER A 1 271 ? 21.789 4.746 -32.543 1.00 89.44 271 SER A CA 1
ATOM 1955 C C . SER A 1 271 ? 21.424 5.256 -31.147 1.00 89.44 271 SER A C 1
ATOM 1957 O O . SER A 1 271 ? 22.265 5.244 -30.249 1.00 89.44 271 SER A O 1
ATOM 1959 N N . CYS A 1 272 ? 20.184 5.713 -30.946 1.00 90.06 272 CYS A N 1
ATOM 1960 C CA . CYS A 1 272 ? 19.734 6.212 -29.656 1.00 90.06 272 CYS A CA 1
ATOM 1961 C C . CYS A 1 272 ? 19.830 5.118 -28.575 1.00 90.06 272 CYS A C 1
ATOM 1963 O O . CYS A 1 272 ? 19.126 4.105 -28.670 1.00 90.06 272 CYS A O 1
ATOM 1965 N N . PRO A 1 273 ? 20.627 5.322 -27.507 1.00 89.12 273 PRO A N 1
ATOM 1966 C CA . PRO A 1 273 ? 20.823 4.303 -26.481 1.00 89.12 273 PRO A CA 1
ATOM 1967 C C . PRO A 1 273 ? 19.532 4.000 -25.717 1.00 89.12 273 PRO A C 1
ATOM 1969 O O . PRO A 1 273 ? 19.285 2.851 -25.380 1.00 89.12 273 PRO A O 1
ATOM 1972 N N . PHE A 1 274 ? 18.667 4.994 -25.498 1.00 91.31 274 PHE A N 1
ATOM 1973 C CA . PHE A 1 274 ? 17.408 4.792 -24.778 1.00 91.31 274 PHE A CA 1
ATOM 1974 C C . PHE A 1 274 ? 16.411 3.943 -25.576 1.00 91.31 274 PHE A C 1
ATOM 1976 O O . PHE A 1 274 ? 15.837 2.997 -25.040 1.00 91.31 274 PHE A O 1
ATOM 1983 N N . CYS A 1 275 ? 16.238 4.242 -26.870 1.00 91.62 275 CYS A N 1
ATOM 1984 C CA . CYS A 1 275 ? 15.369 3.454 -27.750 1.00 91.62 275 CYS A CA 1
ATOM 1985 C C . CYS A 1 275 ? 15.909 2.026 -27.918 1.00 91.62 275 CYS A C 1
ATOM 1987 O O . CYS A 1 275 ? 15.139 1.070 -27.853 1.00 91.62 275 CYS A O 1
ATOM 1989 N N . GLY A 1 276 ? 17.233 1.879 -28.052 1.00 90.56 276 GLY A N 1
ATOM 1990 C CA . GLY A 1 276 ? 17.891 0.575 -28.112 1.00 90.56 276 GLY A CA 1
ATOM 1991 C C . GLY A 1 276 ? 17.730 -0.240 -26.824 1.00 90.56 276 GLY A C 1
ATOM 1992 O O . GLY A 1 276 ? 17.447 -1.434 -26.898 1.00 90.56 276 GLY A O 1
ATOM 1993 N N . SER A 1 277 ? 17.855 0.385 -25.647 1.00 91.75 277 SER A N 1
ATOM 1994 C CA . SER A 1 277 ? 17.594 -0.271 -24.357 1.00 91.75 277 SER A CA 1
ATOM 1995 C C . SER A 1 277 ? 16.151 -0.758 -24.250 1.00 91.75 277 SER A C 1
ATOM 1997 O O . SER A 1 277 ? 15.938 -1.913 -23.889 1.00 91.75 277 SER A O 1
ATOM 1999 N N . ARG A 1 278 ? 15.169 0.081 -24.618 1.00 94.44 278 ARG A N 1
ATOM 2000 C CA . ARG A 1 278 ? 13.750 -0.308 -24.641 1.00 94.44 278 ARG A CA 1
ATOM 2001 C C . ARG A 1 278 ? 13.510 -1.494 -25.570 1.00 94.44 278 ARG A C 1
ATOM 2003 O O . ARG A 1 278 ? 12.908 -2.475 -25.157 1.00 94.44 278 ARG A O 1
ATOM 2010 N N . GLU A 1 279 ? 14.003 -1.432 -26.806 1.00 93.56 279 GLU A N 1
ATOM 2011 C CA . GLU A 1 279 ? 13.802 -2.506 -27.786 1.00 93.56 279 GLU A CA 1
ATO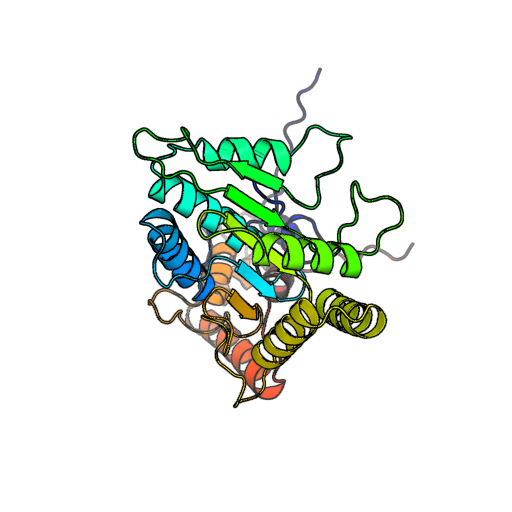M 2012 C C . GLU A 1 279 ? 14.422 -3.832 -27.339 1.00 93.56 279 GLU A C 1
ATOM 2014 O O . GLU A 1 279 ? 13.794 -4.877 -27.474 1.00 93.56 279 GLU A O 1
ATOM 2019 N N . ARG A 1 280 ? 15.637 -3.800 -26.779 1.00 93.81 280 ARG A N 1
ATOM 2020 C CA . ARG A 1 280 ? 16.283 -5.009 -26.255 1.00 93.81 280 ARG A CA 1
ATOM 2021 C C . ARG A 1 280 ? 15.517 -5.582 -25.074 1.00 93.81 280 ARG A C 1
ATOM 2023 O O . ARG A 1 280 ? 15.329 -6.788 -25.031 1.00 93.81 280 ARG A O 1
ATOM 2030 N N . LEU A 1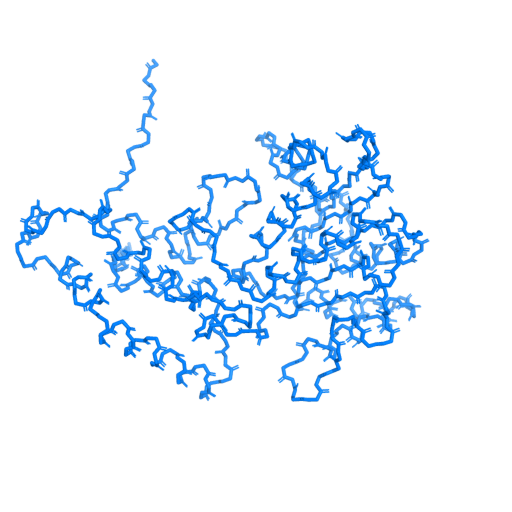 281 ? 15.086 -4.737 -24.139 1.00 95.25 281 LEU A N 1
ATOM 2031 C CA . LEU A 1 281 ? 14.412 -5.193 -22.927 1.00 95.25 281 LEU A CA 1
ATOM 2032 C C . LEU A 1 281 ? 12.971 -5.659 -23.179 1.00 95.25 281 LEU A C 1
ATOM 2034 O O . LEU A 1 281 ? 12.484 -6.494 -22.432 1.00 95.25 281 LEU A O 1
ATOM 2038 N N . ALA A 1 282 ? 12.319 -5.173 -24.240 1.00 95.44 282 ALA A N 1
ATOM 2039 C CA . ALA A 1 282 ? 10.988 -5.614 -24.667 1.00 95.44 282 ALA A CA 1
ATOM 2040 C C . ALA A 1 282 ? 10.967 -7.018 -25.298 1.00 95.44 282 ALA A C 1
ATOM 2042 O O . ALA A 1 282 ? 9.900 -7.546 -25.600 1.00 95.44 282 ALA A O 1
ATOM 2043 N N . ARG A 1 283 ? 12.133 -7.629 -25.536 1.00 96.25 283 ARG A N 1
ATOM 2044 C CA . ARG A 1 283 ? 12.221 -9.010 -26.011 1.00 96.25 283 ARG A CA 1
ATOM 2045 C C . ARG A 1 283 ? 11.977 -9.960 -24.845 1.00 96.25 283 ARG A C 1
ATOM 2047 O O . ARG A 1 283 ? 12.583 -9.822 -23.787 1.00 96.25 283 ARG A O 1
ATOM 2054 N N . GLU A 1 284 ? 11.144 -10.972 -25.074 1.00 95.50 284 GLU A N 1
ATOM 2055 C CA . GLU A 1 284 ? 10.692 -11.916 -24.042 1.00 95.50 284 GLU A CA 1
ATOM 2056 C C . GLU A 1 284 ? 11.846 -12.567 -23.263 1.00 95.50 284 GLU A C 1
ATOM 2058 O O . GLU A 1 284 ? 11.779 -12.718 -22.040 1.00 95.50 284 GLU A O 1
ATOM 2063 N N . ARG A 1 285 ? 12.933 -12.926 -23.958 1.00 97.19 285 ARG A N 1
ATOM 2064 C CA . ARG A 1 285 ? 14.117 -13.533 -23.341 1.00 97.19 285 ARG A CA 1
ATOM 2065 C C . ARG A 1 285 ? 14.794 -12.569 -22.370 1.00 97.19 285 ARG A C 1
ATOM 2067 O O . ARG A 1 285 ? 15.112 -12.959 -21.246 1.00 97.19 285 ARG A O 1
ATOM 2074 N N . GLU A 1 286 ? 15.066 -11.347 -22.807 1.00 97.00 286 GLU A N 1
ATOM 2075 C CA . GLU A 1 286 ? 15.734 -10.311 -22.027 1.00 97.00 286 GLU A CA 1
ATOM 2076 C C . GLU A 1 286 ? 14.867 -9.856 -20.845 1.00 97.00 286 GLU A C 1
ATOM 2078 O O . GLU A 1 286 ? 15.370 -9.787 -19.722 1.00 97.00 286 GLU A O 1
ATOM 2083 N N . GLU A 1 287 ? 13.568 -9.643 -21.072 1.00 96.00 287 GLU A N 1
ATOM 2084 C CA . GLU A 1 287 ? 12.566 -9.346 -20.041 1.00 96.00 287 GLU A CA 1
ATOM 2085 C C . GLU A 1 287 ? 12.574 -10.422 -18.945 1.00 96.00 287 GLU A C 1
ATOM 2087 O O . GLU A 1 287 ? 12.761 -10.135 -17.760 1.00 96.00 287 GLU A O 1
ATOM 2092 N N . THR A 1 288 ? 12.449 -11.689 -19.348 1.00 96.75 288 THR A N 1
ATOM 2093 C CA . THR A 1 288 ? 12.405 -12.830 -18.426 1.00 96.75 288 THR A CA 1
ATOM 2094 C C . THR A 1 288 ? 13.722 -13.000 -17.674 1.00 96.75 288 THR A C 1
ATOM 2096 O O . THR A 1 288 ? 13.718 -13.266 -16.473 1.00 96.75 288 THR A O 1
ATOM 2099 N N . SER A 1 289 ? 14.855 -12.788 -18.348 1.00 97.44 289 SER A N 1
ATOM 2100 C CA . SER A 1 289 ? 16.178 -12.864 -17.718 1.00 97.44 289 SER A CA 1
ATOM 2101 C C . SER A 1 289 ? 16.352 -11.791 -16.639 1.00 97.44 289 SER A C 1
ATOM 2103 O O . SER A 1 289 ? 16.875 -12.086 -15.564 1.00 97.44 289 SER A O 1
ATOM 2105 N N . LEU A 1 290 ? 15.888 -10.557 -16.883 1.00 97.00 290 LEU A N 1
ATOM 2106 C CA . LEU A 1 290 ? 15.928 -9.491 -15.880 1.00 97.00 290 LEU A CA 1
ATOM 2107 C C . LEU A 1 290 ? 15.092 -9.863 -14.650 1.00 97.00 290 LEU A C 1
ATOM 2109 O O . LEU A 1 290 ? 15.604 -9.816 -13.532 1.00 97.00 290 LEU A O 1
ATOM 2113 N N . LEU A 1 291 ? 13.834 -10.270 -14.844 1.00 97.31 291 LEU A N 1
ATOM 2114 C CA . LEU A 1 291 ? 12.947 -10.649 -13.738 1.00 97.31 291 LEU A CA 1
ATOM 2115 C C . LEU A 1 291 ? 13.516 -11.826 -12.929 1.00 97.31 291 LEU A C 1
ATOM 2117 O O . LEU A 1 291 ? 13.450 -11.825 -11.699 1.00 97.31 291 LEU A O 1
ATOM 2121 N N . GLN A 1 292 ? 14.156 -12.788 -13.599 1.00 97.62 292 GLN A N 1
ATOM 2122 C CA . GLN A 1 292 ? 14.822 -13.911 -12.944 1.00 97.62 292 GLN A CA 1
ATOM 2123 C C . GLN A 1 292 ? 16.003 -13.464 -12.068 1.00 97.62 292 GLN A C 1
ATOM 2125 O O . GLN A 1 292 ? 16.128 -13.929 -10.935 1.00 97.62 292 GLN A O 1
ATOM 2130 N N . ILE A 1 293 ? 16.833 -12.525 -12.539 1.00 97.69 293 ILE A N 1
ATOM 2131 C CA . ILE A 1 293 ? 17.934 -11.955 -11.744 1.00 97.69 293 ILE A CA 1
ATOM 2132 C C . ILE A 1 293 ? 17.394 -11.253 -10.492 1.00 97.69 293 ILE A C 1
ATOM 2134 O O . ILE A 1 293 ? 17.910 -11.468 -9.392 1.00 97.69 293 ILE A O 1
ATOM 2138 N N . LEU A 1 294 ? 16.329 -10.455 -10.632 1.00 97.69 294 LEU A N 1
ATOM 2139 C CA . LEU A 1 294 ? 15.687 -9.788 -9.493 1.00 97.69 294 LEU A CA 1
ATOM 2140 C C . LEU A 1 294 ? 15.139 -10.807 -8.488 1.00 97.69 294 LEU A C 1
ATOM 2142 O O . LEU A 1 294 ? 15.255 -10.607 -7.276 1.00 97.69 294 LEU A O 1
ATOM 2146 N N . ARG A 1 295 ? 14.600 -11.930 -8.978 1.00 96.88 295 ARG A N 1
ATOM 2147 C CA . ARG A 1 295 ? 14.074 -13.002 -8.129 1.00 96.88 295 ARG A CA 1
ATOM 2148 C C . ARG A 1 295 ? 15.184 -13.728 -7.381 1.00 96.88 295 ARG A C 1
ATOM 2150 O O . ARG A 1 295 ? 15.028 -14.001 -6.194 1.00 96.88 295 ARG A O 1
ATOM 2157 N N . TRP A 1 296 ? 16.311 -14.008 -8.030 1.00 97.12 296 TRP A N 1
ATOM 2158 C CA . TRP A 1 296 ? 17.475 -14.587 -7.358 1.00 97.12 296 TRP A CA 1
ATOM 2159 C C . TRP A 1 296 ? 18.037 -13.664 -6.285 1.00 97.12 296 TRP A C 1
ATOM 2161 O O . TRP A 1 296 ? 18.358 -14.140 -5.199 1.00 97.12 296 TRP A O 1
ATOM 2171 N N . PHE A 1 297 ? 18.096 -12.355 -6.542 1.00 96.12 297 PHE A N 1
ATOM 2172 C CA . PHE A 1 297 ? 18.477 -11.383 -5.520 1.00 96.12 297 PHE A CA 1
ATOM 2173 C C . PHE A 1 297 ? 17.533 -11.429 -4.313 1.00 96.12 297 PHE A C 1
ATOM 2175 O O . PHE A 1 297 ? 17.997 -11.457 -3.174 1.00 96.12 297 PHE A O 1
ATOM 2182 N N . GLU A 1 298 ? 16.220 -11.472 -4.547 1.00 94.69 298 GLU A N 1
ATOM 2183 C CA . GLU A 1 298 ? 15.223 -11.533 -3.475 1.00 94.69 298 GLU A CA 1
ATOM 2184 C C . GLU A 1 298 ? 15.394 -12.788 -2.606 1.00 94.69 298 GLU A C 1
ATOM 2186 O O . GLU A 1 298 ? 15.359 -12.707 -1.380 1.00 94.69 298 GLU A O 1
ATOM 2191 N N . VAL A 1 299 ? 15.642 -13.940 -3.234 1.00 92.94 299 VAL A N 1
ATOM 2192 C CA . VAL A 1 299 ? 15.887 -15.205 -2.525 1.00 92.94 299 VAL A CA 1
ATOM 2193 C C . VAL A 1 299 ? 17.218 -15.179 -1.768 1.00 92.94 299 VAL A C 1
ATOM 2195 O O . VAL A 1 299 ? 17.265 -15.599 -0.617 1.00 92.94 299 VAL A O 1
ATOM 2198 N N . ALA A 1 300 ? 18.292 -14.678 -2.383 1.00 94.44 300 ALA A N 1
ATOM 2199 C CA . ALA A 1 300 ? 19.629 -14.683 -1.790 1.00 94.44 300 ALA A CA 1
ATOM 2200 C C . ALA A 1 300 ? 19.786 -13.677 -0.640 1.00 94.44 300 ALA A C 1
ATOM 2202 O O . ALA A 1 300 ? 20.514 -13.938 0.313 1.00 94.44 300 ALA A O 1
ATOM 2203 N N . SER A 1 301 ? 19.123 -12.522 -0.731 1.00 92.12 301 SER A N 1
ATOM 2204 C CA . SER A 1 301 ? 19.207 -11.460 0.280 1.00 92.12 301 SER A CA 1
ATOM 2205 C C . SER A 1 301 ? 18.126 -11.550 1.358 1.00 92.12 301 SER A C 1
ATOM 2207 O O . SER A 1 301 ? 18.242 -10.889 2.386 1.00 92.12 301 SER A O 1
ATOM 2209 N N . GLY A 1 302 ? 17.047 -12.301 1.108 1.00 87.94 302 GLY A N 1
ATOM 2210 C CA . GLY A 1 302 ? 15.841 -12.285 1.937 1.00 87.94 302 GLY A CA 1
ATOM 2211 C C . GLY A 1 302 ? 15.046 -10.974 1.855 1.00 87.94 302 GLY A C 1
ATOM 2212 O O . GLY A 1 302 ? 14.061 -10.814 2.573 1.00 87.94 302 GLY A O 1
ATOM 2213 N N . LYS A 1 303 ? 15.445 -10.027 0.994 1.00 88.75 303 LYS A N 1
ATOM 2214 C CA . LYS A 1 303 ? 14.795 -8.722 0.844 1.00 88.75 303 LYS A CA 1
ATOM 2215 C C . LYS A 1 303 ? 13.846 -8.727 -0.352 1.00 88.75 303 LYS A C 1
ATOM 2217 O O . LYS A 1 303 ? 14.287 -8.880 -1.489 1.00 88.75 303 LYS A O 1
ATOM 2222 N N . ARG A 1 304 ? 12.557 -8.476 -0.099 1.00 91.06 304 ARG A N 1
ATOM 2223 C CA . ARG A 1 304 ? 11.551 -8.279 -1.154 1.00 91.06 304 ARG A CA 1
ATOM 2224 C C . ARG A 1 304 ? 11.731 -6.954 -1.885 1.00 91.06 304 ARG A C 1
ATOM 2226 O O . ARG A 1 304 ? 12.136 -5.953 -1.290 1.00 91.06 304 ARG A O 1
ATOM 2233 N N . TRP A 1 305 ? 11.376 -6.955 -3.165 1.00 92.50 305 TRP A N 1
ATOM 2234 C CA . TRP A 1 305 ? 11.271 -5.736 -3.962 1.00 92.50 305 TRP A CA 1
ATOM 2235 C C . TRP A 1 305 ? 9.967 -5.001 -3.659 1.00 92.50 305 TRP A C 1
ATOM 2237 O O . TRP A 1 305 ? 8.890 -5.581 -3.769 1.00 92.50 305 TRP A O 1
ATOM 2247 N N . SER A 1 306 ? 10.056 -3.712 -3.332 1.00 90.56 306 SER A N 1
ATOM 2248 C CA . SER A 1 306 ? 8.879 -2.842 -3.271 1.00 90.56 306 SER A CA 1
ATOM 2249 C C . SER A 1 306 ? 8.529 -2.286 -4.655 1.00 90.56 306 SER A C 1
ATOM 2251 O O . SER A 1 306 ? 9.386 -2.204 -5.541 1.00 90.56 306 SER A O 1
ATOM 2253 N N . PHE A 1 307 ? 7.293 -1.806 -4.839 1.00 88.50 307 PHE A N 1
ATOM 2254 C CA . PHE A 1 307 ? 6.918 -1.075 -6.056 1.00 88.50 307 PHE A CA 1
ATOM 2255 C C . PHE A 1 307 ? 7.840 0.125 -6.298 1.00 88.50 307 PHE A C 1
ATOM 2257 O O . PHE A 1 307 ? 8.273 0.355 -7.423 1.00 88.50 307 PHE A O 1
ATOM 2264 N N . ARG A 1 308 ? 8.212 0.855 -5.238 1.00 87.31 308 ARG A N 1
ATOM 2265 C CA . ARG A 1 308 ? 9.174 1.966 -5.320 1.00 87.31 308 ARG A CA 1
ATOM 2266 C C . ARG A 1 308 ? 10.529 1.533 -5.876 1.00 87.31 308 ARG A C 1
ATOM 2268 O O . ARG A 1 308 ? 11.100 2.265 -6.688 1.00 87.31 308 ARG A O 1
ATOM 2275 N N . ASP A 1 309 ? 11.050 0.390 -5.436 1.00 90.56 309 ASP A N 1
ATOM 2276 C CA . ASP A 1 309 ? 12.330 -0.121 -5.928 1.00 90.56 309 ASP A CA 1
ATOM 2277 C C . ASP A 1 309 ? 12.232 -0.468 -7.418 1.00 90.56 309 ASP A C 1
ATOM 2279 O O . ASP A 1 309 ? 13.088 -0.057 -8.201 1.00 90.56 309 ASP A O 1
ATOM 2283 N N . LEU A 1 310 ? 11.154 -1.147 -7.824 1.00 91.81 310 LEU A N 1
ATOM 2284 C CA . LEU A 1 310 ? 10.922 -1.531 -9.219 1.00 91.81 310 LEU A CA 1
ATOM 2285 C C . LEU A 1 310 ? 10.717 -0.317 -10.133 1.00 91.81 310 LEU A C 1
ATOM 2287 O O . LEU A 1 310 ? 11.353 -0.233 -11.182 1.00 91.81 310 LEU A O 1
ATOM 2291 N N . PHE A 1 311 ? 9.904 0.663 -9.727 1.00 88.75 311 PHE A N 1
ATOM 2292 C CA . PHE A 1 311 ? 9.728 1.911 -10.476 1.00 88.75 311 PHE A CA 1
ATOM 2293 C C . PHE A 1 311 ? 11.054 2.660 -10.651 1.00 88.75 311 PHE A C 1
ATOM 2295 O O . PHE A 1 311 ? 11.359 3.147 -11.742 1.00 88.75 311 PHE A O 1
ATOM 2302 N N . SER A 1 312 ? 11.875 2.704 -9.598 1.00 89.06 312 SER A N 1
ATOM 2303 C CA . SER A 1 312 ? 13.192 3.345 -9.647 1.00 89.06 312 SER A CA 1
ATOM 2304 C C . SER A 1 312 ? 14.151 2.604 -10.572 1.00 89.06 312 SER A C 1
ATOM 2306 O O . SER A 1 312 ? 14.825 3.235 -11.385 1.00 89.06 312 SER A O 1
ATOM 2308 N N . LEU A 1 313 ? 14.188 1.273 -10.489 1.00 92.12 313 LEU A N 1
ATOM 2309 C CA . LEU A 1 313 ? 14.999 0.437 -11.366 1.00 92.12 313 LEU A CA 1
ATOM 2310 C C . LEU A 1 313 ? 14.634 0.676 -12.834 1.00 92.12 313 LEU A C 1
ATOM 2312 O O . LEU A 1 313 ? 15.513 0.964 -13.643 1.00 92.12 313 LEU A O 1
ATOM 2316 N N . VAL A 1 314 ? 13.344 0.621 -13.167 1.00 91.44 314 VAL A N 1
ATOM 2317 C CA . VAL A 1 314 ? 12.854 0.842 -14.533 1.00 91.44 314 VAL A CA 1
ATOM 2318 C C . VAL A 1 314 ? 13.180 2.253 -15.023 1.00 91.44 314 VAL A C 1
ATOM 2320 O O . VAL A 1 314 ? 13.689 2.408 -16.135 1.00 91.44 314 VAL A O 1
ATOM 2323 N N . SER A 1 315 ? 12.989 3.275 -14.181 1.00 89.62 315 SER A N 1
ATOM 2324 C CA . SER A 1 315 ? 13.409 4.646 -14.492 1.00 89.62 315 SER A CA 1
ATOM 2325 C C . SER A 1 315 ? 14.892 4.710 -14.859 1.00 89.62 315 SER A C 1
ATOM 2327 O O . SER A 1 315 ? 15.252 5.344 -15.850 1.00 89.62 315 SER A O 1
ATOM 2329 N N . TYR A 1 316 ? 15.767 4.083 -14.072 1.00 90.12 316 TYR A N 1
ATOM 2330 C CA . TYR A 1 316 ? 17.209 4.148 -14.305 1.00 90.12 316 TYR A CA 1
ATOM 2331 C C . TYR A 1 316 ? 17.653 3.336 -15.520 1.00 90.12 316 TYR A C 1
ATOM 2333 O O . TYR A 1 316 ? 18.520 3.798 -16.258 1.00 90.12 316 TYR A O 1
ATOM 2341 N N . LEU A 1 317 ? 17.038 2.180 -15.774 1.00 91.56 317 LEU A N 1
ATOM 2342 C CA . LEU A 1 317 ? 17.331 1.362 -16.951 1.00 91.56 317 LEU A CA 1
ATOM 2343 C C . LEU A 1 317 ? 16.937 2.060 -18.261 1.00 91.56 317 LEU A C 1
ATOM 2345 O O . LEU A 1 317 ? 17.663 1.959 -19.250 1.00 91.56 317 LEU A O 1
ATOM 2349 N N . LEU A 1 318 ? 15.799 2.765 -18.277 1.00 91.62 318 LEU A N 1
ATOM 2350 C CA . LEU A 1 318 ? 15.195 3.276 -19.514 1.00 91.62 318 LEU A CA 1
ATOM 2351 C C . LEU A 1 318 ? 15.391 4.775 -19.756 1.00 91.62 318 LEU A C 1
ATOM 2353 O O . LEU A 1 318 ? 15.388 5.202 -20.909 1.00 91.62 318 LEU A O 1
ATOM 2357 N N . ALA A 1 319 ? 15.571 5.577 -18.707 1.00 89.00 319 ALA A N 1
ATOM 2358 C CA . ALA A 1 319 ? 15.763 7.026 -18.813 1.00 89.00 319 ALA A CA 1
ATOM 2359 C C . ALA A 1 319 ? 17.073 7.523 -18.183 1.00 89.00 319 ALA A C 1
ATOM 2361 O O . ALA A 1 319 ? 17.426 8.695 -18.336 1.00 89.00 319 ALA A O 1
ATOM 2362 N N . GLY A 1 320 ? 17.814 6.642 -17.504 1.00 84.62 320 GLY A N 1
ATOM 2363 C CA . GLY A 1 320 ? 19.038 6.992 -16.792 1.00 84.62 320 GLY A CA 1
ATOM 2364 C C . GLY A 1 320 ? 18.786 7.864 -15.560 1.00 84.62 320 GLY A C 1
ATOM 2365 O O . GLY A 1 320 ? 17.678 7.957 -15.032 1.00 84.62 320 GLY A O 1
ATOM 2366 N N . HIS A 1 321 ? 19.843 8.522 -15.088 1.00 76.81 321 HIS A N 1
ATOM 2367 C CA . HIS A 1 321 ? 19.785 9.486 -13.993 1.00 76.81 321 HIS A CA 1
ATOM 2368 C C . HIS A 1 321 ? 20.520 10.764 -14.398 1.00 76.81 321 HIS A C 1
ATOM 2370 O O . HIS A 1 321 ? 21.632 10.710 -14.922 1.00 76.81 321 HIS A O 1
ATOM 2376 N N . ARG A 1 322 ? 19.917 11.932 -14.146 1.00 65.75 322 ARG A N 1
ATOM 2377 C CA . ARG A 1 322 ? 20.623 13.209 -14.296 1.00 65.75 322 ARG A CA 1
ATOM 2378 C C . ARG A 1 322 ? 21.457 13.448 -13.044 1.00 65.75 322 ARG A C 1
ATOM 2380 O O . ARG A 1 322 ? 20.902 13.799 -12.009 1.00 65.75 322 ARG A O 1
ATOM 2387 N N . VAL A 1 323 ? 22.772 13.294 -13.154 1.00 54.03 323 VAL A N 1
ATOM 2388 C CA . VAL A 1 323 ? 23.700 13.836 -12.157 1.00 54.03 323 VAL A CA 1
ATOM 2389 C C . VAL A 1 323 ? 23.657 15.356 -12.317 1.00 54.03 323 VAL A C 1
ATOM 2391 O O . VAL A 1 323 ? 24.088 15.870 -13.349 1.00 54.03 323 VAL A O 1
ATOM 2394 N N . SER A 1 324 ? 23.085 16.084 -11.354 1.00 49.03 324 SER A N 1
ATOM 2395 C CA . SER A 1 324 ? 23.276 17.539 -11.321 1.00 49.03 324 SER A CA 1
ATOM 2396 C C . SER A 1 324 ? 24.781 17.814 -11.258 1.00 49.03 324 SER A C 1
ATOM 2398 O O . SER A 1 324 ? 25.461 17.157 -10.462 1.00 49.03 324 SER A O 1
ATOM 2400 N N . PRO A 1 325 ? 25.324 18.747 -12.061 1.00 41.06 325 PRO A N 1
ATOM 2401 C CA . PRO A 1 325 ? 26.701 19.179 -11.882 1.00 41.06 325 PRO A CA 1
ATOM 2402 C C . PRO A 1 325 ? 26.862 19.611 -10.425 1.00 41.06 325 PRO A C 1
ATOM 2404 O O . PRO A 1 325 ? 26.027 20.360 -9.914 1.00 41.06 325 PRO A O 1
ATOM 2407 N N . ARG A 1 326 ? 27.887 19.097 -9.738 1.00 38.66 326 ARG A N 1
ATOM 2408 C CA . ARG A 1 326 ? 28.285 19.669 -8.450 1.00 38.66 326 ARG A CA 1
ATOM 2409 C C . ARG A 1 326 ? 28.605 21.142 -8.717 1.00 38.66 326 ARG A C 1
ATOM 2411 O O . ARG A 1 326 ? 29.468 21.411 -9.550 1.00 38.66 326 ARG A O 1
ATOM 2418 N N . ALA A 1 327 ? 27.831 22.034 -8.102 1.00 40.38 327 ALA A N 1
ATOM 2419 C CA . ALA A 1 327 ? 28.153 23.455 -8.033 1.00 40.38 327 ALA A CA 1
ATOM 2420 C C . ALA A 1 327 ? 29.431 23.654 -7.211 1.00 40.38 327 ALA A C 1
ATOM 2422 O O . ALA A 1 327 ? 29.641 22.850 -6.269 1.00 40.38 327 ALA A O 1
#

Foldseek 3Di:
DDPDDPPQDAPPVNLLCLALVHQLLADAAPDQPTNDQLSDDQDAQLLVVLLVLLLVLFVDQDLHAQEEEEEADGQLCLSVSVNSSQVSNCVNQQLVCVSVVVVCCQRVPDPPDDRDQKDWDFQPPSHPRGDGAIEIEGSELQDCPPPPPDGSLRVVLVVVVVVVPDDSRYHYHHYYYPVSLVVNLVVCVVVVVVVSNVVSVQQNQQLDQDPPRQAQRVGVVCSNYHYDNSFNDALLDAHPVGDDRSLLVSLCSSLPCVSHPDQQPDPCGNNDPLVVLSVQCPDPVNVVVVSVVLVVCCVVVVGHDHNSNSSNVSSCSRVNDDDDPDD